Protein 7WT6 (pdb70)

Foldseek 3Di:
DAAEEEEAFADDPLQCQFLFRLRVVLLVVLCVVFVWDWDADVQQQWTWTWGDQVRHIYIYIYHHHGLLQLLSRVLRVCVVRVNQQQRYEYEGEAQVDAALQWAKDFADDPNPRSNLVNNCVSNVHSGHMYTYGYDHADPDPDDRPVVRSDGDDPVSVVCSVVSSVLSNVLVSCCVVPNHPVSRVPSRPD

Solvent-accessible surface area: 9068 Å² total; per-residue (Å²): 150,66,11,0,0,0,0,0,0,17,48,50,86,113,81,42,140,5,7,6,3,4,0,22,54,0,0,64,47,2,4,73,90,36,60,14,156,42,150,74,14,178,166,13,26,0,42,14,3,86,21,172,7,96,61,89,76,8,15,0,0,23,2,116,30,158,3,82,54,0,0,178,24,0,10,56,0,6,176,100,56,86,10,53,44,53,25,0,2,0,0,1,2,7,13,85,28,110,38,4,86,9,47,4,45,84,5,45,43,42,22,69,10,56,0,1,138,8,0,24,65,52,31,66,35,105,79,0,23,0,0,40,0,1,2,19,96,13,119,69,247,124,97,28,63,68,33,11,80,93,66,10,60,99,80,31,133,81,90,22,86,66,12,3,79,82,0,0,80,0,0,44,11,6,14,110,79,29,41,117,53,0,50,125,159,25,62,86,140

Nearest PDB structures (foldseek):
  7wt6-assembly1_A  TM=1.005E+00  e=3.453E-44  Mycobacteriaceae bacterium
  2z2j-assembly1_A  TM=9.835E-01  e=6.897E-37  Mycobacterium tuberculosis H37Rv
  3p2j-assembly1_A  TM=9.775E-01  e=2.110E-33  Mycolicibacterium smegmatis MC2 155
  8axp-assembly1_B  TM=9.527E-01  e=1.817E-23  Neisseria gonorrhoeae
  4qt4-assembly2_B  TM=9.443E-01  e=1.300E-20  Streptococcus pyogenes NZ131

Sequence (189 aa):
EPLLVVGLGNPGANYARTRHNLGFVVADLLAARLGAKFKAHKRSGAEVATGRSAGRSLVLAKPRCYMNESGRQIGPLAKFYSVAPANIIVIHDDLDLEFGRIRLKIGGGEGGHNGLRSVVAALGTKDFQRVRIGIGRPPGRKDPAAFVLENFTPAERAEVPTICEQAADATELLIEQGMEPAQNRVHAW

InterPro domains:
  IPR001328 Peptidyl-tRNA hydrolase [MF_00083] (4-182)
  IPR001328 Peptidyl-tRNA hydrolase [PF01195] (6-189)
  IPR001328 Peptidyl-tRNA hydrolase [PTHR17224] (4-186)
  IPR001328 Peptidyl-tRNA hydrolase [TIGR00447] (6-175)
  IPR001328 Peptidyl-tRNA hydrolase [cd00462] (6-177)
  IPR018171 Peptidyl-tRNA hydrolase, conserved site [PS01195] (17-30)
  IPR018171 Peptidyl-tRNA hydrolase, conserved site [PS01196] (111-121)
  IPR036416 Peptidyl-tRNA hydrolase superfamily [G3DSA:3.40.50.1470] (1-191)
  IPR036416 Peptidyl-tRNA hydrolase superfamily [SSF53178] (5-189)

Secondary structure (DSSP, 8-state):
---EEEE----SGGGTTBGGGHHHHHHHHHHHHTT---EE-TTTSSEEEEEEETTEEEEEEE--S-GGGTHHHHHHHHHHHT--GGGEEEEEEETTS-TT-EEEEESS--TT-HHHHHHHHHHT-S-SEEEEEE----STT---TTGGGSBPPHHHHTTHHHHHHHHHHHHHHHHHH-HHHHHHHH---

GO terms:
  GO:0004045 peptidyl-tRNA hydrolase activity (F, IDA)

Radius of gyration: 15.09 Å; Cα contacts (8 Å, |Δi|>4): 396; chains: 1; bounding box: 38×32×46 Å

Structure (mmCIF, N/CA/C/O backbone):
data_7WT6
#
_entry.id   7WT6
#
_cell.length_a   36.581
_cell.length_b   39.003
_cell.length_c   123.818
_cell.angle_alpha   90.000
_cell.angle_beta   90.000
_cell.angle_gamma   90.000
#
_symmetry.space_group_name_H-M   'P 21 21 21'
#
loop_
_entity.id
_entity.type
_entity.pdbx_description
1 polymer 'Peptidyl-tRNA hydrolase'
2 water water
#
loop_
_atom_site.group_PDB
_atom_site.id
_atom_site.type_symbol
_atom_site.label_atom_id
_atom_site.label_alt_id
_atom_site.label_comp_id
_atom_site.label_asym_id
_atom_site.label_entity_id
_atom_site.label_seq_id
_atom_site.pdbx_PDB_ins_code
_atom_site.Cartn_x
_atom_site.Cartn_y
_atom_site.Cartn_z
_atom_site.occupancy
_atom_site.B_iso_or_equiv
_atom_site.auth_seq_id
_atom_site.auth_comp_id
_atom_site.auth_asym_id
_atom_site.auth_atom_id
_atom_site.pdbx_PDB_model_num
ATOM 1 N N . GLU A 1 14 ? -0.88677 0.97092 0.94519 1.000 45.95850 3 GLU A N 1
ATOM 2 C CA . GLU A 1 14 ? -1.72991 1.17863 2.12158 1.000 41.14616 3 GLU A CA 1
ATOM 3 C C . GLU A 1 14 ? -1.51590 2.57728 2.71332 1.000 34.03844 3 GLU A C 1
ATOM 4 O O . GLU A 1 14 ? -0.39264 3.08708 2.71094 1.000 32.89057 3 GLU A O 1
ATOM 10 N N . PRO A 1 15 ? -2.59326 3.19193 3.20842 1.000 26.47677 4 PRO A N 1
ATOM 11 C CA . PRO A 1 15 ? -2.47511 4.53237 3.79908 1.000 28.92125 4 PRO A CA 1
ATOM 12 C C . PRO A 1 15 ? -1.61154 4.50271 5.04805 1.000 27.02519 4 PRO A C 1
ATOM 13 O O . PRO A 1 15 ? -1.52442 3.48285 5.74004 1.000 23.26598 4 PRO A O 1
ATOM 17 N N . LEU A 1 16 ? -0.97584 5.64358 5.33728 1.000 21.13922 5 LEU A N 1
ATOM 18 C CA . LEU A 1 16 ? -0.05030 5.77081 6.45890 1.000 22.21113 5 LEU A CA 1
ATOM 19 C C . LEU A 1 16 ? -0.37351 7.02306 7.25504 1.000 19.72820 5 LEU A C 1
ATOM 20 O O . LEU A 1 16 ? -0.64897 8.07593 6.67543 1.000 23.31349 5 LEU A O 1
ATOM 25 N N . LEU A 1 17 ? -0.29594 6.91376 8.58190 1.000 16.85720 6 LEU A N 1
ATOM 26 C CA . LEU A 1 17 ? -0.56824 8.02406 9.49238 1.000 15.50909 6 LEU A CA 1
ATOM 27 C C . LEU A 1 17 ? 0.59386 8.18920 10.46440 1.000 17.32962 6 LEU A C 1
ATOM 28 O O . LEU A 1 17 ? 0.95095 7.24299 11.17699 1.000 16.89132 6 LEU A O 1
ATOM 33 N N . VAL A 1 18 ? 1.17111 9.38767 10.50335 1.000 12.91170 7 VAL A N 1
ATOM 34 C CA . VAL A 1 18 ? 2.23200 9.73991 11.44446 1.000 13.06157 7 VAL A CA 1
ATOM 35 C C . VAL A 1 18 ? 1.66653 10.76357 12.41985 1.000 14.08776 7 VAL A C 1
ATOM 36 O O . VAL A 1 18 ? 1.16795 11.81627 11.99811 1.000 16.67883 7 VAL A O 1
ATOM 40 N N . VAL A 1 19 ? 1.75929 10.47877 13.71943 1.000 11.97082 8 VAL A N 1
ATOM 41 C CA . VAL A 1 19 ? 1.19473 11.35240 14.74762 1.000 13.57137 8 VAL A CA 1
ATOM 42 C C . VAL A 1 19 ? 2.27545 11.72192 15.74183 1.000 15.69836 8 VAL A C 1
ATOM 43 O O . VAL A 1 19 ? 3.00441 10.84864 16.22011 1.000 13.73812 8 VAL A O 1
ATOM 47 N N . GLY A 1 20 ? 2.35766 13.00711 16.07075 1.000 13.57771 9 GLY A N 1
ATOM 48 C CA . GLY A 1 20 ? 3.12503 13.47032 17.21803 1.000 16.10998 9 GLY A CA 1
ATOM 49 C C . GLY A 1 20 ? 2.19041 13.69902 18.39524 1.000 14.55315 9 GLY A C 1
ATOM 50 O O . GLY A 1 20 ? 1.06170 14.15535 18.22014 1.000 15.96123 9 GLY A O 1
ATOM 51 N N . LEU A 1 21 ? 2.66011 13.36910 19.59240 1.000 11.93792 10 LEU A N 1
ATOM 52 C CA . LEU A 1 21 ? 1.88350 13.61371 20.80046 1.000 12.02156 10 LEU A CA 1
ATOM 53 C C . LEU A 1 21 ? 2.35518 14.88805 21.49039 1.000 13.44070 10 LEU A C 1
ATOM 54 O O . LEU A 1 21 ? 3.53441 15.23662 21.44266 1.000 13.15652 10 LEU A O 1
ATOM 59 N N . GLY A 1 22 ? 1.42341 15.58503 22.13325 1.000 12.53456 11 GLY A N 1
ATOM 60 C CA . GLY A 1 22 ? 1.78899 16.80029 22.84693 1.000 11.78714 11 GLY A CA 1
ATOM 61 C C . GLY A 1 22 ? 0.57615 17.40890 23.51385 1.000 14.84851 11 GLY A C 1
ATOM 62 O O . GLY A 1 22 ? -0.56547 17.02455 23.25207 1.000 13.93056 11 GLY A O 1
ATOM 63 N N . ASN A 1 23 ? 0.84145 18.36855 24.37196 1.000 12.60595 12 ASN A N 1
ATOM 64 C CA . ASN A 1 23 ? -0.23775 19.15329 24.95389 1.000 14.98299 12 ASN A CA 1
ATOM 65 C C . ASN A 1 23 ? -0.44222 20.43936 24.16156 1.000 14.14892 12 ASN A C 1
ATOM 66 O O . ASN A 1 23 ? 0.47025 20.91656 23.47861 1.000 13.11269 12 ASN A O 1
ATOM 71 N N . PRO A 1 24 ? -1.62768 21.03515 24.22406 1.000 12.42515 13 PRO A N 1
ATOM 72 C CA . PRO A 1 24 ? -1.85936 22.28434 23.48746 1.000 12.89031 13 PRO A CA 1
ATOM 73 C C . PRO A 1 24 ? -1.33012 23.49911 24.23835 1.000 14.05467 13 PRO A C 1
ATOM 74 O O . PRO A 1 24 ? -1.13076 23.48360 25.45568 1.000 16.00382 13 PRO A O 1
ATOM 78 N N . GLY A 1 25 ? -1.09988 24.56469 23.48390 1.000 16.99099 14 GLY A N 1
ATOM 79 C CA . GLY A 1 25 ? -0.81048 25.85816 24.07718 1.000 13.88886 14 GLY A CA 1
ATOM 80 C C . GLY A 1 25 ? 0.65632 26.22909 23.99999 1.000 15.54205 14 GLY A C 1
ATOM 81 O O . GLY A 1 25 ? 1.55048 25.38184 24.10316 1.000 13.46352 14 GLY A O 1
ATOM 82 N N . ALA A 1 26 ? 0.91642 27.52767 23.82126 1.000 13.13524 15 ALA A N 1
ATOM 83 C CA . ALA A 1 26 ? 2.29642 27.98431 23.68730 1.000 15.06424 15 ALA A CA 1
ATOM 84 C C . ALA A 1 26 ? 3.13159 27.61964 24.90974 1.000 14.35910 15 ALA A C 1
ATOM 85 O O . ALA A 1 26 ? 4.31840 27.29086 24.78045 1.000 15.62428 15 ALA A O 1
ATOM 87 N N . ASN A 1 27 ? 2.52677 27.64300 26.09930 1.000 12.66603 16 ASN A N 1
ATOM 88 C CA . ASN A 1 27 ? 3.28090 27.40218 27.32438 1.000 18.09534 16 ASN A CA 1
ATOM 89 C C . ASN A 1 27 ? 3.78529 25.96198 27.43525 1.000 15.45872 16 ASN A C 1
ATOM 90 O O . ASN A 1 27 ? 4.71568 25.69947 28.20768 1.000 14.10364 16 ASN A O 1
ATOM 95 N N . TYR A 1 28 ? 3.20297 25.03472 26.68006 1.000 14.54469 17 TYR A N 1
ATOM 96 C CA . TYR A 1 28 ? 3.60099 23.63158 26.70448 1.000 15.82160 17 TYR A CA 1
ATOM 97 C C . TYR A 1 28 ? 4.46356 23.24942 25.51417 1.000 15.36412 17 TYR A C 1
ATOM 98 O O . TYR A 1 28 ? 4.94330 22.11186 25.45564 1.000 13.68568 17 TYR A O 1
ATOM 107 N N . ALA A 1 29 ? 4.68387 24.17737 24.57657 1.000 13.72023 18 ALA A N 1
ATOM 108 C CA . ALA A 1 29 ? 5.24207 23.81256 23.27455 1.000 14.25303 18 ALA A CA 1
ATOM 109 C C . ALA A 1 29 ? 6.66626 23.28338 23.37617 1.000 16.36794 18 ALA A C 1
ATOM 110 O O . ALA A 1 29 ? 7.08669 22.48564 22.53227 1.000 16.04782 18 ALA A O 1
ATOM 112 N N . ARG A 1 30 ? 7.42264 23.71169 24.38402 1.000 16.36079 19 ARG A N 1
ATOM 113 C CA . ARG A 1 30 ? 8.81429 23.31055 24.53112 1.000 17.39782 19 ARG A CA 1
ATOM 114 C C . ARG A 1 30 ? 9.03045 22.32679 25.67820 1.000 16.30661 19 ARG A C 1
ATOM 115 O O . ARG A 1 30 ? 10.17951 22.07791 26.05270 1.000 12.80507 19 ARG A O 1
ATOM 123 N N . THR A 1 31 ? 7.96330 21.75804 26.24072 1.000 12.47496 20 THR A N 1
ATOM 124 C CA . THR A 1 31 ? 8.12326 20.79568 27.31700 1.000 11.52478 20 THR A CA 1
ATOM 125 C C . THR A 1 31 ? 8.51425 19.42520 26.75898 1.000 11.26525 20 THR A C 1
ATOM 126 O O . THR A 1 31 ? 8.34575 19.12635 25.57176 1.000 11.27539 20 THR A O 1
ATOM 130 N N . ARG A 1 32 ? 9.08504 18.60694 27.64171 1.000 12.10848 21 ARG A N 1
ATOM 131 C CA . ARG A 1 32 ? 9.54834 17.27470 27.25561 1.000 13.15180 21 ARG A CA 1
ATOM 132 C C . ARG A 1 32 ? 8.42777 16.45910 26.61559 1.000 13.14414 21 ARG A C 1
ATOM 133 O O . ARG A 1 32 ? 8.63762 15.77973 25.60392 1.000 14.34653 21 ARG A O 1
ATOM 141 N N . HIS A 1 33 ? 7.22107 16.54931 27.17563 1.000 13.33107 22 HIS A N 1
ATOM 142 C CA . HIS A 1 33 ? 6.05982 15.77952 26.73415 1.000 15.26160 22 HIS A CA 1
ATOM 143 C C . HIS A 1 33 ? 5.56391 16.20756 25.35183 1.000 15.91526 22 HIS A C 1
ATOM 144 O O . HIS A 1 33 ? 4.64736 15.57228 24.81792 1.000 14.15795 22 HIS A O 1
ATOM 151 N N . ASN A 1 34 ? 6.12885 17.27495 24.77164 1.000 11.91554 23 ASN A N 1
ATOM 152 C CA . ASN A 1 34 ? 5.72046 17.78358 23.46795 1.000 10.60832 23 ASN A CA 1
ATOM 153 C C . ASN A 1 34 ? 6.73990 17.50021 22.36856 1.000 11.62971 23 ASN A C 1
ATOM 154 O O . ASN A 1 34 ? 6.58877 18.00697 21.24893 1.000 13.91891 23 ASN A O 1
ATOM 159 N N . LEU A 1 35 ? 7.78230 16.71156 22.65622 1.000 13.85184 24 LEU A N 1
ATOM 160 C CA . LEU A 1 35 ? 8.75489 16.35925 21.61824 1.000 14.10356 24 LEU A CA 1
ATOM 161 C C . LEU A 1 35 ? 8.07076 15.85354 20.35259 1.000 12.17548 24 LEU A C 1
ATOM 162 O O . LEU A 1 35 ? 8.49226 16.17495 19.23602 1.000 14.00321 24 LEU A O 1
ATOM 167 N N . GLY A 1 36 ? 6.99230 15.08474 20.50901 1.000 10.21619 25 GLY A N 1
ATOM 168 C CA . GLY A 1 36 ? 6.29637 14.56766 19.34175 1.000 12.97808 25 GLY A CA 1
ATOM 169 C C . GLY A 1 36 ? 5.78534 15.66636 18.42908 1.000 14.84118 25 GLY A C 1
ATOM 170 O O . GLY A 1 36 ? 5.84747 15.54399 17.20330 1.000 14.56185 25 GLY A O 1
ATOM 171 N N . PHE A 1 37 ? 5.26620 16.75401 19.01712 1.000 11.02070 26 PHE A N 1
ATOM 172 C CA . PHE A 1 37 ? 4.77995 17.87848 18.21761 1.000 14.96521 26 PHE A CA 1
ATOM 173 C C . PHE A 1 37 ? 5.92947 18.56190 17.48733 1.000 15.07135 26 PHE A C 1
ATOM 174 O O . PHE A 1 37 ? 5.79976 18.96428 16.32343 1.000 16.08895 26 PHE A O 1
ATOM 182 N N . VAL A 1 38 ? 7.05528 18.72260 18.17157 1.000 15.00656 27 VAL A N 1
ATOM 183 C CA . VAL A 1 38 ? 8.20288 19.39253 17.57703 1.000 15.24680 27 VAL A CA 1
ATOM 184 C C . VAL A 1 38 ? 8.69604 18.61029 16.36590 1.000 15.90024 27 VAL A C 1
ATOM 185 O O . VAL A 1 38 ? 8.99815 19.18561 15.31179 1.000 12.63181 27 VAL A O 1
ATOM 189 N N . VAL A 1 39 ? 8.73409 17.28260 16.48090 1.000 11.72359 28 VAL A N 1
ATOM 190 C CA . VAL A 1 39 ? 9.19979 16.46625 15.36936 1.000 12.40542 28 VAL A CA 1
ATOM 191 C C . VAL A 1 39 ? 8.19262 16.48988 14.22932 1.000 14.19716 28 VAL A C 1
ATOM 192 O O . VAL A 1 39 ? 8.57146 16.58643 13.05583 1.000 13.69730 28 VAL A O 1
ATOM 196 N N . ALA A 1 40 ? 6.89736 16.41181 14.55020 1.000 13.01604 29 ALA A N 1
ATOM 197 C CA . ALA A 1 40 ? 5.87197 16.50812 13.51426 1.000 15.03802 29 ALA A CA 1
ATOM 198 C C . ALA A 1 40 ? 5.97624 17.82615 12.76206 1.000 16.17383 29 ALA A C 1
ATOM 199 O O . ALA A 1 40 ? 5.81965 17.86024 11.53450 1.000 16.22522 29 ALA A O 1
ATOM 201 N N . ASP A 1 41 ? 6.24399 18.92304 13.48305 1.000 13.43426 30 ASP A N 1
ATOM 202 C CA . ASP A 1 41 ? 6.40228 20.21786 12.82615 1.000 18.95471 30 ASP A CA 1
ATOM 203 C C . ASP A 1 41 ? 7.59091 20.20123 11.87768 1.000 17.40828 30 ASP A C 1
ATOM 204 O O . ASP A 1 41 ? 7.52506 20.75446 10.77378 1.000 15.69822 30 ASP A O 1
ATOM 209 N N . LEU A 1 42 ? 8.67261 19.53365 12.28077 1.000 15.36673 31 LEU A N 1
ATOM 210 C CA . LEU A 1 42 ? 9.84893 19.41541 11.42748 1.000 13.49914 31 LEU A CA 1
ATOM 211 C C . LEU A 1 42 ? 9.55518 18.57208 10.19719 1.000 18.38566 31 LEU A C 1
ATOM 212 O O . LEU A 1 42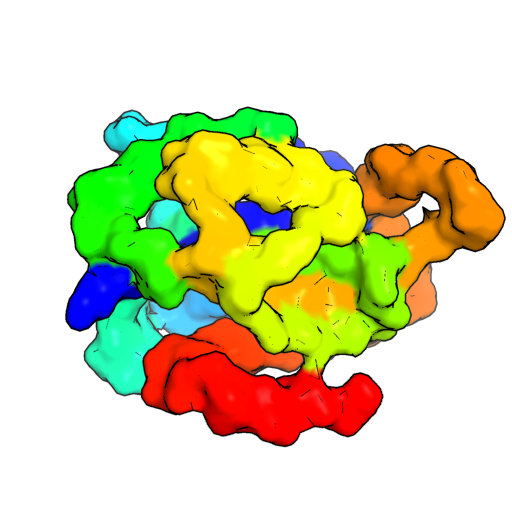 ? 9.99897 18.89886 9.08925 1.000 16.02523 31 LEU A O 1
ATOM 217 N N . LEU A 1 43 ? 8.81121 17.47781 10.36715 1.000 15.00766 32 LEU A N 1
ATOM 218 C CA . LEU A 1 43 ? 8.43394 16.67122 9.21415 1.000 17.54840 32 LEU A CA 1
ATOM 219 C C . LEU A 1 43 ? 7.57974 17.47099 8.23797 1.000 21.25719 32 LEU A C 1
ATOM 220 O O . LEU A 1 43 ? 7.75201 17.36578 7.01697 1.000 21.03125 32 LEU A O 1
ATOM 225 N N . ALA A 1 44 ? 6.63431 18.25830 8.75626 1.000 17.74749 33 ALA A N 1
ATOM 226 C CA . ALA A 1 44 ? 5.78882 19.05719 7.87754 1.000 19.69487 33 ALA A CA 1
ATOM 227 C C . ALA A 1 44 ? 6.61118 20.10031 7.13780 1.000 20.82837 33 ALA A C 1
ATOM 228 O O . ALA A 1 44 ? 6.35555 20.38858 5.96153 1.000 20.47326 33 ALA A O 1
ATOM 230 N N . ALA A 1 45 ? 7.59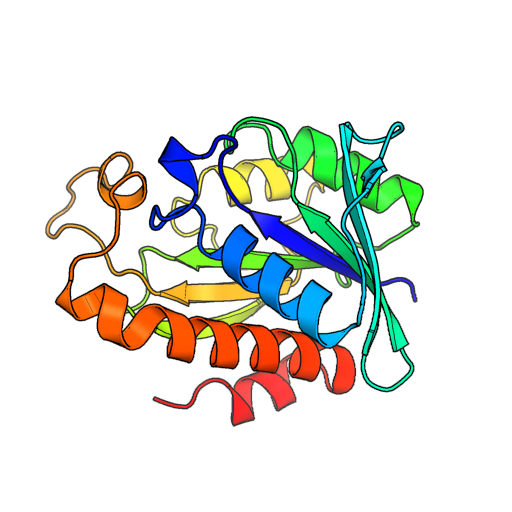732 20.68232 7.81537 1.000 18.80382 34 ALA A N 1
ATOM 231 C CA . ALA A 1 45 ? 8.46824 21.64131 7.14501 1.000 22.10879 34 ALA A CA 1
ATOM 232 C C . ALA A 1 45 ? 9.22296 20.97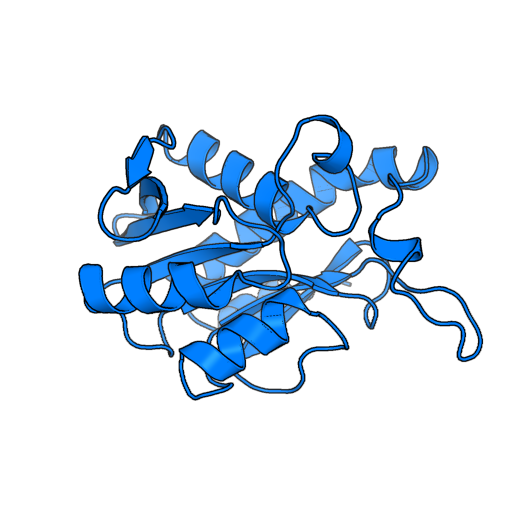547 5.99998 1.000 25.40511 34 ALA A C 1
ATOM 233 O O . ALA A 1 45 ? 9.28311 21.51684 4.88933 1.000 23.42095 34 ALA A O 1
ATOM 235 N N . ARG A 1 46 ? 9.76524 19.77619 6.23738 1.000 20.10287 35 ARG A N 1
ATOM 236 C CA . ARG A 1 46 ? 10.47316 19.06365 5.17557 1.000 24.22635 35 ARG A CA 1
ATOM 237 C C . ARG A 1 46 ? 9.56827 18.80714 3.97881 1.000 28.16264 35 ARG A C 1
ATOM 238 O O . ARG A 1 46 ? 10.00628 18.90691 2.82739 1.000 30.69358 35 ARG A O 1
ATOM 246 N N . LEU A 1 47 ? 8.30791 18.46085 4.23250 1.000 26.67562 36 LEU A N 1
ATOM 247 C CA . LEU A 1 47 ? 7.36337 18.10563 3.18358 1.000 26.88799 36 LEU A CA 1
ATOM 248 C C . LEU A 1 47 ? 6.72313 19.31758 2.51744 1.000 30.55621 36 LEU A C 1
ATOM 249 O O . LEU A 1 47 ? 5.90499 19.13972 1.60815 1.000 35.67336 36 LEU A O 1
ATOM 254 N N . GLY A 1 48 ? 7.06962 20.53082 2.93693 1.000 26.66403 37 GLY A N 1
ATOM 255 C CA . GLY A 1 48 ? 6.42510 21.71377 2.39769 1.000 31.26836 37 GLY A CA 1
ATOM 256 C C . GLY A 1 48 ? 4.93373 21.73043 2.64764 1.000 34.15417 37 GLY A C 1
ATOM 257 O O . GLY A 1 48 ? 4.16173 22.10328 1.75747 1.000 35.52795 37 GLY A O 1
ATOM 258 N N . ALA A 1 49 ? 4.50779 21.32123 3.84023 1.000 27.78484 38 ALA A N 1
ATOM 259 C CA . ALA A 1 49 ? 3.09684 21.14666 4.14962 1.000 28.23000 38 ALA A CA 1
ATOM 260 C C . ALA A 1 49 ? 2.74547 21.92439 5.40684 1.000 26.72722 38 ALA A C 1
ATOM 261 O O . ALA A 1 49 ? 3.58010 22.11554 6.29624 1.000 26.78603 38 ALA A O 1
ATOM 263 N N . LYS A 1 50 ? 1.49416 22.36482 5.46653 1.000 26.67700 39 LYS A N 1
ATOM 264 C CA . LYS A 1 50 ? 0.97035 23.16946 6.55736 1.000 25.44657 39 LYS A CA 1
ATOM 265 C C . LYS A 1 50 ? -0.09859 22.37336 7.28472 1.000 19.51070 39 LYS A C 1
ATOM 266 O O . LYS A 1 50 ? -0.91543 21.70075 6.64869 1.000 21.86252 39 LYS A O 1
ATOM 272 N N . PHE A 1 51 ? -0.11638 22.46942 8.60932 1.000 20.46386 40 PHE A N 1
ATOM 273 C CA . PHE A 1 51 ? -1.19107 21.83923 9.36496 1.000 21.25948 40 PHE A CA 1
ATOM 274 C C . PHE A 1 51 ? -2.48637 22.62740 9.21513 1.000 21.15862 40 PHE A C 1
ATOM 275 O O . PHE A 1 51 ? -2.49653 23.85479 9.31550 1.000 22.54117 40 PHE A O 1
ATOM 283 N N . LYS A 1 52 ? -3.58496 21.91346 8.97042 1.000 19.65961 41 LYS A N 1
ATOM 284 C CA . LYS A 1 52 ? -4.90559 22.52181 8.87077 1.000 22.35347 41 LYS A CA 1
ATOM 285 C C . LYS A 1 52 ? -5.88522 21.76279 9.75161 1.000 21.23879 41 LYS A C 1
ATOM 286 O O . LYS A 1 52 ? -5.70926 20.57356 10.00984 1.000 15.13641 41 LYS A O 1
ATOM 292 N N . ALA A 1 53 ? -6.91227 22.46868 10.21791 1.000 17.21931 42 ALA A N 1
ATOM 293 C CA . ALA A 1 53 ? -7.90493 21.86042 11.09026 1.000 20.61022 42 ALA A CA 1
ATOM 294 C C . ALA A 1 53 ? -8.58595 20.69651 10.38454 1.000 21.23144 42 ALA A C 1
ATOM 295 O O . ALA A 1 53 ? -8.85425 20.74848 9.18297 1.000 21.59758 42 ALA A O 1
ATOM 297 N N . HIS A 1 54 ? -8.85606 19.63302 11.13735 1.000 18.58609 43 HIS A N 1
ATOM 298 C CA . HIS A 1 54 ? -9.49906 18.43378 10.60728 1.000 18.79354 43 HIS A CA 1
ATOM 299 C C . HIS A 1 54 ? -10.83243 18.28711 11.33570 1.000 20.57147 43 HIS A C 1
ATOM 300 O O . HIS A 1 54 ? -10.87742 17.85314 12.49256 1.000 18.14404 43 HIS A O 1
ATOM 307 N N . LYS A 1 55 ? -11.91795 18.65267 10.65400 1.000 20.07224 44 LYS A N 1
ATOM 308 C CA . LYS A 1 55 ? -13.20773 18.77855 11.32612 1.000 21.59998 44 LYS A CA 1
ATOM 309 C C . LYS A 1 55 ? -13.69322 17.44234 11.87401 1.000 18.90488 44 LYS A C 1
ATOM 310 O O . LYS A 1 55 ? -14.29525 17.38891 12.95426 1.000 19.77612 44 LYS A O 1
ATOM 316 N N . ARG A 1 56 ? -13.43620 16.35269 11.14935 1.000 18.55938 45 ARG A N 1
ATOM 317 C CA . ARG A 1 56 ? -14.01255 15.06553 11.51996 1.000 18.21648 45 ARG A CA 1
ATOM 318 C C . ARG A 1 56 ? -13.36979 14.47224 12.76424 1.000 20.53570 45 ARG A C 1
ATOM 319 O O . ARG A 1 56 ? -14.00094 13.65664 13.44626 1.000 20.43384 45 ARG A O 1
ATOM 327 N N . SER A 1 57 ? -12.12593 14.84112 13.06626 1.000 17.96691 46 SER A N 1
ATOM 328 C CA . SER A 1 57 ? -11.42862 14.29069 14.21689 1.000 14.07216 46 SER A CA 1
ATOM 329 C C . SER A 1 57 ? -11.20723 15.30534 15.31962 1.000 16.17755 46 SER A C 1
ATOM 330 O O . SER A 1 57 ? -11.07517 14.91735 16.47923 1.000 15.61131 46 SER A O 1
ATOM 333 N N . GLY A 1 58 ? -11.15376 16.58870 14.98375 1.000 14.97829 47 GLY A N 1
ATOM 334 C CA . GLY A 1 58 ? -10.73855 17.58787 15.92758 1.000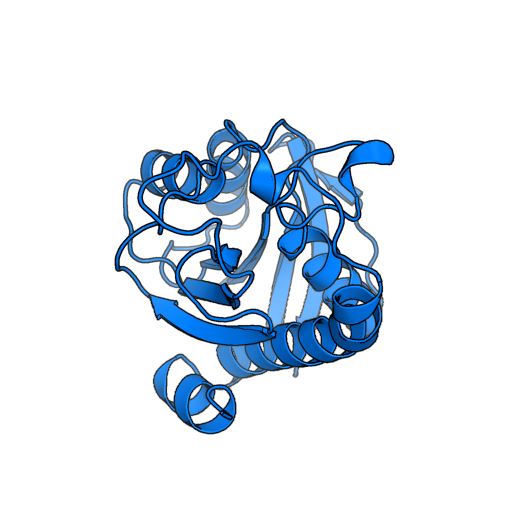 18.96760 47 GLY A CA 1
ATOM 335 C C . GLY A 1 58 ? -9.25201 17.85313 15.93546 1.000 19.40768 47 GLY A C 1
ATOM 336 O O . GLY A 1 58 ? -8.81757 18.82596 16.55470 1.000 19.50398 47 GLY A O 1
ATOM 337 N N . ALA A 1 59 ? -8.45822 17.02069 15.27193 1.000 17.42863 48 ALA A N 1
ATOM 338 C CA . ALA A 1 59 ? -7.02163 17.22652 15.22651 1.000 15.43667 48 ALA A CA 1
ATOM 339 C C . ALA A 1 59 ? -6.66684 18.22958 14.12907 1.000 19.57278 48 ALA A C 1
ATOM 340 O O . ALA A 1 59 ? -7.53289 18.80724 13.46538 1.000 18.43426 48 ALA A O 1
ATOM 342 N N . GLU A 1 60 ? -5.37379 18.44731 13.93369 1.000 19.14849 49 GLU A N 1
ATOM 343 C CA . GLU A 1 60 ? -4.88857 19.15695 12.75932 1.000 21.41253 49 GLU A CA 1
ATOM 344 C C . GLU A 1 60 ? -3.97384 18.23087 11.97337 1.000 17.66594 49 GLU A C 1
ATOM 345 O O . GLU A 1 60 ? -3.25709 17.40716 12.55399 1.000 15.77499 49 GLU A O 1
ATOM 351 N N . VAL A 1 61 ? -4.02505 18.34414 10.64973 1.000 17.29829 50 VAL A N 1
ATOM 352 C CA . VAL A 1 61 ? -3.32283 17.41381 9.77877 1.000 16.93496 50 VAL A CA 1
ATOM 353 C C . VAL A 1 61 ? -2.57610 18.17857 8.69603 1.000 19.05897 50 VAL A C 1
ATOM 354 O O . VAL A 1 61 ? -3.01462 19.23500 8.22660 1.000 19.47567 50 VAL A O 1
ATOM 358 N N . ALA A 1 62 ? -1.43280 17.62741 8.31019 1.000 18.12280 51 ALA A N 1
ATOM 359 C CA . ALA A 1 62 ? -0.66466 18.05761 7.15363 1.000 21.48708 51 ALA A CA 1
ATOM 360 C C . ALA A 1 62 ? -0.46766 16.84917 6.25376 1.000 21.22296 51 ALA A C 1
ATOM 361 O O . ALA A 1 62 ? -0.20358 15.74955 6.74224 1.000 20.59009 51 ALA A O 1
ATOM 363 N N . THR A 1 63 ? -0.59036 17.03870 4.94571 1.000 21.03075 52 THR A N 1
ATOM 364 C CA . THR A 1 63 ? -0.43962 15.92827 4.02058 1.000 23.48825 52 THR A CA 1
ATOM 365 C C . THR A 1 63 ? 0.71305 16.18705 3.06308 1.000 22.83715 52 THR A C 1
ATOM 366 O O . THR A 1 63 ? 1.00020 17.32911 2.69722 1.000 19.90530 52 THR A O 1
ATOM 370 N N . GLY A 1 64 ? 1.36815 15.10721 2.66667 1.000 22.37508 53 GLY A N 1
ATOM 371 C CA . GLY A 1 64 ? 2.50376 15.21334 1.77659 1.000 28.78589 53 GLY A CA 1
ATOM 372 C C . GLY A 1 64 ? 2.98903 13.84200 1.36700 1.000 25.92565 53 GLY A C 1
ATOM 373 O O . GLY A 1 64 ? 2.30891 12.83382 1.57101 1.000 25.95573 53 GLY A O 1
ATOM 374 N N . ARG A 1 65 ? 4.17971 13.82535 0.77282 1.000 27.13480 54 ARG A N 1
ATOM 375 C CA . ARG A 1 65 ? 4.83182 12.60554 0.31776 1.000 24.18895 54 ARG A CA 1
ATOM 376 C C . ARG A 1 65 ? 6.26832 12.56903 0.82075 1.000 28.34023 54 ARG A C 1
ATOM 377 O O . ARG A 1 65 ? 6.97266 13.58216 0.78165 1.000 30.98586 54 ARG A O 1
ATOM 385 N N . SER A 1 66 ? 6.70667 11.39892 1.28506 1.000 26.40216 55 SER A N 1
ATOM 386 C CA . SER A 1 66 ? 8.09735 11.19120 1.67315 1.000 32.92165 55 SER A CA 1
ATOM 387 C C . SER A 1 66 ? 8.66184 10.10500 0.76167 1.000 30.98868 55 SER A C 1
ATOM 388 O O . SER A 1 66 ? 8.21500 8.95259 0.81477 1.000 30.35072 55 SER A O 1
ATOM 391 N N . ALA A 1 67 ? 9.62344 10.47962 -0.08551 1.000 32.74282 56 ALA A N 1
ATOM 392 C CA . ALA A 1 67 ? 10.15796 9.59598 -1.13188 1.000 35.46280 56 ALA A CA 1
ATOM 393 C C . ALA A 1 67 ? 9.03048 8.97410 -1.95869 1.000 29.25058 56 ALA A C 1
ATOM 394 O O . ALA A 1 67 ? 9.00138 7.77013 -2.22202 1.000 29.05428 56 ALA A O 1
ATOM 396 N N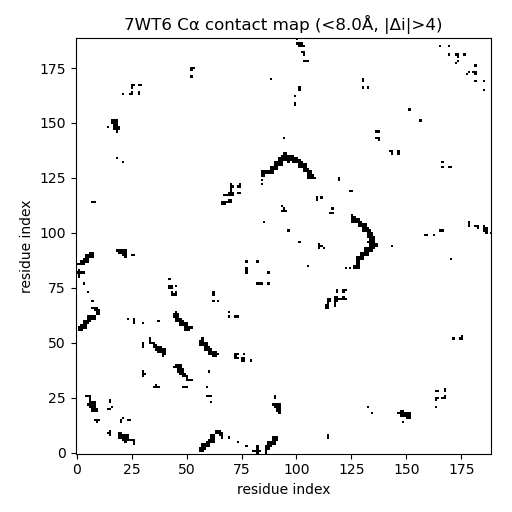 . GLY A 1 68 ? 8.07620 9.81695 -2.35840 1.000 32.38150 57 GLY A N 1
ATOM 397 C CA . GLY A 1 68 ? 7.01624 9.40793 -3.25762 1.000 25.38102 57 GLY A CA 1
ATOM 398 C C . GLY A 1 68 ? 5.84819 8.68674 -2.61977 1.000 26.84406 57 GLY A C 1
ATOM 399 O O . GLY A 1 68 ? 4.86385 8.40977 -3.31696 1.000 26.22973 57 GLY A O 1
ATOM 400 N N . ARG A 1 69 ? 5.91301 8.38011 -1.32516 1.000 28.85348 58 ARG A N 1
ATOM 401 C CA . ARG A 1 69 ? 4.82781 7.71139 -0.61735 1.000 27.53942 58 ARG A CA 1
ATOM 402 C C . ARG A 1 69 ? 3.98723 8.73821 0.13277 1.000 28.38026 58 ARG A C 1
ATOM 403 O O . ARG A 1 69 ? 4.53345 9.57800 0.85570 1.000 22.48758 58 ARG A O 1
ATOM 411 N N . SER A 1 70 ? 2.66431 8.65248 -0.01836 1.000 27.45923 59 SER A N 1
ATOM 412 C CA . SER A 1 70 ? 1.75874 9.61336 0.60742 1.000 29.88361 59 SER A CA 1
ATOM 413 C C . SER A 1 70 ? 1.60603 9.32958 2.09793 1.000 29.75218 59 SER A C 1
ATOM 414 O O . SER A 1 70 ? 1.59685 8.17362 2.53263 1.000 28.57136 59 SER A O 1
ATOM 417 N N . LEU A 1 71 ? 1.49225 10.39261 2.88649 1.000 26.52575 60 LEU A N 1
ATOM 418 C CA . LEU A 1 71 ? 1.28565 10.21563 4.31383 1.000 22.62197 60 LEU A CA 1
ATOM 419 C C . LEU A 1 71 ? 0.41145 11.33439 4.85180 1.000 24.30992 60 LEU A C 1
ATOM 420 O O . LEU A 1 71 ? 0.33309 12.42399 4.27410 1.000 22.61755 60 LEU A O 1
ATOM 425 N N . VAL A 1 72 ? -0.25993 11.03727 5.95650 1.000 19.11318 61 VAL A N 1
ATOM 426 C CA . VAL A 1 72 ? -0.97250 12.03052 6.74617 1.000 21.09303 61 VAL A CA 1
ATOM 427 C C . VAL A 1 72 ? -0.15440 12.27106 8.00378 1.000 20.60887 61 VAL A C 1
ATOM 428 O O . VAL A 1 72 ? 0.20506 11.31933 8.705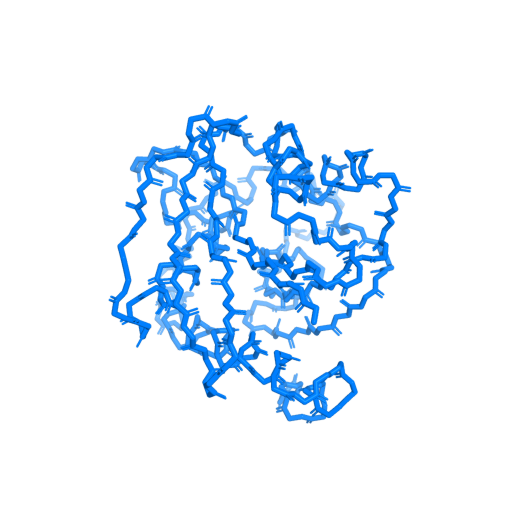97 1.000 16.83606 61 VAL A O 1
ATOM 432 N N . LEU A 1 73 ? 0.17062 13.53183 8.26129 1.000 16.57713 62 LEU A N 1
ATOM 433 C CA . LEU A 1 73 ? 0.85863 13.95908 9.47352 1.000 20.04004 62 LEU A CA 1
ATOM 434 C C . LEU A 1 73 ? -0.15540 14.64434 10.37565 1.000 18.17110 62 LEU A C 1
ATOM 435 O O . LEU A 1 73 ? -0.89468 15.51863 9.91311 1.000 18.14776 62 LEU A O 1
ATOM 440 N N . ALA A 1 74 ? -0.17866 14.28259 11.65728 1.000 15.16290 63 ALA A N 1
ATOM 441 C CA . ALA A 1 74 ? -1.23186 14.79010 12.52048 1.000 16.22632 63 ALA A CA 1
ATOM 442 C C . ALA A 1 74 ? -0.71189 15.10737 13.91533 1.000 14.63443 63 ALA A C 1
ATOM 443 O O . ALA A 1 74 ? 0.17493 14.43214 14.44590 1.000 15.90093 63 ALA A O 1
ATOM 445 N N . LYS A 1 75 ? -1.29930 16.14600 14.50424 1.000 14.78879 64 LYS A N 1
ATOM 446 C CA . LYS A 1 75 ? -1.14213 16.49557 15.90561 1.000 15.26917 64 LYS A CA 1
ATOM 447 C C . LYS A 1 75 ? -2.54163 16.62661 16.49426 1.000 15.24896 64 LYS A C 1
ATOM 448 O O . LYS A 1 75 ? -3.37782 17.36732 15.94304 1.000 15.86712 64 LYS A O 1
ATOM 454 N N . PRO A 1 76 ? -2.85222 15.92328 17.58028 1.000 14.57775 65 PRO A N 1
ATOM 455 C CA . PRO A 1 76 ? -4.11558 16.18369 18.27457 1.000 13.65204 65 PRO A CA 1
ATOM 456 C C . PRO A 1 76 ? -4.17121 17.61424 18.79663 1.000 18.02621 65 PRO A C 1
ATOM 457 O O . PRO A 1 76 ? -3.15059 18.28513 18.97684 1.000 14.82678 65 PRO A O 1
ATOM 461 N N . ARG A 1 77 ? -5.39340 18.07105 19.04868 1.000 16.75791 66 ARG A N 1
ATOM 462 C CA . ARG A 1 77 ? -5.61427 19.39336 19.61832 1.000 20.12474 66 ARG A CA 1
ATOM 463 C C . ARG A 1 77 ? -6.24434 19.36307 21.00993 1.000 21.56962 66 ARG A C 1
ATOM 464 O O . ARG A 1 77 ? -6.57204 20.42105 21.54469 1.000 26.51713 66 ARG A O 1
ATOM 472 N N . CYS A 1 78 ? -6.38754 18.19801 21.62604 1.000 19.23322 67 CYS A N 1
ATOM 473 C CA . CYS A 1 78 ? -6.91410 18.08071 22.97288 1.000 18.42598 67 CYS A CA 1
ATOM 474 C C . CYS A 1 78 ? -5.74897 17.95220 23.96164 1.000 16.77696 67 CYS A C 1
ATOM 475 O O . CYS A 1 78 ? -4.57364 17.93914 23.58840 1.000 18.60104 67 CYS A O 1
ATOM 478 N N . TYR A 1 79 ? -6.08217 17.83198 25.24190 1.000 13.74596 68 TYR A N 1
ATOM 479 C CA . TYR A 1 79 ? -5.07151 17.49484 26.23374 1.000 16.49014 68 TYR A CA 1
ATOM 480 C C . TYR A 1 79 ? -4.51670 16.10335 25.95724 1.000 14.60286 68 TYR A C 1
ATOM 481 O O . TYR A 1 79 ? -5.20010 15.23297 25.40057 1.000 13.13400 68 TYR A O 1
ATOM 490 N N . MET A 1 80 ? -3.26449 15.91355 26.37163 1.000 12.59876 69 MET A N 1
ATOM 491 C CA . MET A 1 80 ? -2.54221 14.66797 26.13021 1.000 13.92610 69 MET A CA 1
ATOM 492 C C . MET A 1 80 ? -3.36432 13.45228 26.54230 1.000 13.10368 69 MET A C 1
ATOM 493 O O . MET A 1 80 ? -3.40840 12.45237 25.81451 1.000 12.53024 69 MET A O 1
ATOM 498 N N . ASN A 1 81 ? -4.04796 13.53563 27.69409 1.000 11.79841 70 ASN A N 1
ATOM 499 C CA . ASN A 1 81 ? -4.83634 12.41362 28.21104 1.000 16.41260 70 ASN A CA 1
ATOM 500 C C . ASN A 1 81 ? -5.84705 11.87656 27.20278 1.000 17.04005 70 ASN A C 1
ATOM 501 O O . ASN A 1 81 ? -6.17764 10.68666 27.23250 1.000 14.18488 70 ASN A O 1
ATOM 506 N N . GLU A 1 82 ? -6.37897 12.73299 26.33027 1.000 14.88106 71 GLU A N 1
ATOM 507 C CA . GLU A 1 82 ? -7.46074 12.33494 25.43772 1.000 15.86600 71 GLU A CA 1
ATOM 508 C C . GLU A 1 82 ? -6.98596 12.08672 24.00425 1.000 14.54794 71 GLU A C 1
ATOM 509 O O . GLU A 1 82 ? -7.81559 12.04253 23.08703 1.000 14.17165 71 GLU A O 1
ATOM 515 N N . SER A 1 83 ? -5.67273 11.90451 23.80094 1.000 11.87261 72 SER A N 1
ATOM 516 C CA . SER A 1 83 ? -5.11188 11.81946 22.44620 1.000 16.50073 72 SER A CA 1
ATOM 517 C C . SER A 1 83 ? -5.82828 10.79585 21.58489 1.000 12.68974 72 SER A C 1
ATOM 518 O O . SER A 1 83 ? -6.09387 11.04778 20.40396 1.000 12.16843 72 SER A O 1
ATOM 521 N N . GLY A 1 84 ? -6.12645 9.62678 22.14952 1.000 12.10433 73 GLY A N 1
ATOM 522 C CA . GLY A 1 84 ? -6.70690 8.56438 21.34887 1.000 12.11599 73 GLY A CA 1
ATOM 523 C C . GLY A 1 84 ? -8.07538 8.91410 20.79829 1.000 11.72450 73 GLY A C 1
ATOM 524 O O . GLY A 1 84 ? -8.47384 8.40078 19.75136 1.000 12.82523 73 GLY A O 1
ATOM 525 N N . ARG A 1 85 ? -8.80617 9.79682 21.48246 1.000 11.41205 74 ARG A N 1
ATOM 526 C CA . ARG A 1 85 ? -10.13357 10.21316 21.03356 1.000 12.94185 74 ARG A CA 1
ATOM 527 C C . ARG A 1 85 ? -10.10280 11.01613 19.74037 1.000 13.56185 74 ARG A C 1
ATOM 528 O O . ARG A 1 85 ? -11.16112 11.22283 19.14191 1.000 14.57296 74 ARG A O 1
ATOM 536 N N . GLN A 1 86 ? -8.93422 11.49239 19.30739 1.000 11.67202 75 GLN A N 1
ATOM 537 C CA . GLN A 1 86 ? -8.79517 12.09444 17.98842 1.000 12.42786 75 GLN A CA 1
ATOM 538 C C . GLN A 1 86 ? -8.01934 11.21689 17.02054 1.000 11.91390 75 GLN A C 1
ATOM 539 O O . GLN A 1 86 ? -8.34665 11.18372 15.83385 1.000 12.04518 75 GLN A O 1
ATOM 545 N N . ILE A 1 87 ? -7.02968 10.47647 17.51842 1.000 11.56876 76 ILE A N 1
ATOM 546 C CA . ILE A 1 87 ? -6.22713 9.59948 16.67140 1.000 13.01324 76 ILE A CA 1
ATOM 547 C C . ILE A 1 87 ? -7.06167 8.42305 16.15647 1.000 12.09106 76 ILE A C 1
ATOM 548 O O . ILE A 1 87 ? -6.98817 8.06530 14.97150 1.000 13.30097 76 ILE A O 1
ATOM 553 N N . GLY A 1 88 ? -7.89525 7.83708 17.01467 1.000 11.36384 77 GLY A N 1
ATOM 554 C CA . GLY A 1 88 ? -8.83593 6.81691 16.59281 1.000 14.70267 77 GLY A CA 1
ATOM 555 C C . GLY A 1 88 ? -9.68666 7.23155 15.39897 1.000 15.00853 77 GLY A C 1
ATOM 556 O O . GLY A 1 88 ? -9.70400 6.56446 14.35902 1.000 14.20636 77 GLY A O 1
ATOM 557 N N . PRO A 1 89 ? -10.43198 8.33468 15.53359 1.000 14.78423 78 PRO A N 1
ATOM 558 C CA . PRO A 1 89 ? -11.18827 8.83877 14.37260 1.000 15.54389 78 PRO A CA 1
ATOM 559 C C . PRO A 1 89 ? -10.32491 9.17992 13.16711 1.000 14.83922 78 PRO A C 1
ATOM 560 O O . PRO A 1 89 ? -10.74873 8.91607 12.03417 1.000 15.10998 78 PRO A O 1
ATOM 564 N N . LEU A 1 90 ? -9.13041 9.75771 13.36938 1.000 12.90968 79 LEU A N 1
ATOM 565 C CA . LEU A 1 90 ? -8.21351 9.98078 12.25196 1.000 13.24907 79 LEU A CA 1
ATOM 566 C C . LEU A 1 90 ? -7.94780 8.69122 11.48616 1.000 15.74199 79 LEU A C 1
ATOM 567 O O . LEU A 1 90 ? -8.00008 8.65830 10.25274 1.000 14.99614 79 LEU A O 1
ATOM 572 N N . ALA A 1 91 ? -7.64132 7.62110 12.21364 1.000 14.24727 80 ALA A N 1
ATOM 573 C CA . ALA A 1 91 ? -7.32797 6.34517 11.57571 1.000 15.46892 80 ALA A CA 1
ATOM 574 C C . ALA A 1 91 ? -8.51170 5.82416 10.76519 1.000 15.14172 80 ALA A C 1
ATOM 575 O O . ALA A 1 91 ? -8.34367 5.39476 9.61780 1.000 16.08151 80 ALA A O 1
ATOM 577 N N . LYS A 1 92 ? -9.72183 5.88434 11.32947 1.000 15.75328 81 LYS A N 1
ATOM 578 C CA . LYS A 1 92 ? -10.91236 5.47735 10.57993 1.000 13.34613 81 LYS A CA 1
ATOM 579 C C . LYS A 1 92 ? -11.14697 6.36050 9.35347 1.000 17.02253 81 LYS A C 1
ATOM 580 O O . LYS A 1 92 ? -11.58032 5.87291 8.30210 1.000 15.47655 81 LYS A O 1
ATOM 586 N N . PHE A 1 93 ? -10.89579 7.66898 9.47840 1.000 15.75491 82 PHE A N 1
ATOM 587 C CA . PHE A 1 93 ? -11.17736 8.60048 8.38671 1.000 17.20187 82 PHE A CA 1
ATOM 588 C C . PHE A 1 93 ? -10.32979 8.29799 7.15276 1.000 19.43264 82 PHE A C 1
ATOM 589 O O . PHE A 1 93 ? -10.83767 8.31577 6.02577 1.000 19.37842 82 PHE A O 1
ATOM 597 N N . TYR A 1 94 ? -9.03546 8.03223 7.34278 1.000 16.89265 83 TYR A N 1
ATOM 598 C CA . TYR A 1 94 ? -8.11900 7.74114 6.24579 1.000 17.33860 83 TYR A CA 1
ATOM 599 C C . TYR A 1 94 ? -7.92397 6.24298 6.01781 1.000 17.01227 83 TYR A C 1
ATOM 600 O O . TYR A 1 94 ? -7.07023 5.85926 5.21271 1.000 17.91121 83 TYR A O 1
ATOM 609 N N . SER A 1 95 ? -8.70122 5.39952 6.70167 1.000 15.78957 84 SER A N 1
ATOM 610 C CA . SER A 1 95 ? -8.62654 3.93500 6.57816 1.000 17.93477 84 SER A CA 1
ATOM 611 C C . SER A 1 95 ? -7.20332 3.41269 6.75683 1.000 19.49077 84 SER A C 1
ATOM 612 O O . SER A 1 95 ? -6.68166 2.67029 5.91840 1.000 14.37350 84 SER A O 1
ATOM 615 N N . VAL A 1 96 ? -6.58916 3.77697 7.88067 1.000 15.25780 85 VAL A N 1
ATOM 616 C CA . VAL A 1 96 ? -5.22907 3.36184 8.21604 1.000 16.90704 85 VAL A CA 1
ATOM 617 C C . VAL A 1 96 ? -5.29497 2.25596 9.26196 1.000 15.42240 85 VAL A C 1
ATOM 618 O O . VAL A 1 96 ? -5.88814 2.43482 10.32972 1.000 16.93954 85 VAL A O 1
ATOM 622 N N . ALA A 1 97 ? -4.68117 1.11220 8.96288 1.000 19.81864 86 ALA A N 1
ATOM 623 C CA . ALA A 1 97 ? -4.57427 0.05191 9.94849 1.000 18.35312 86 ALA A CA 1
ATOM 624 C C . ALA A 1 97 ? -3.57649 0.44438 11.04060 1.000 18.03410 86 ALA A C 1
ATOM 625 O O . ALA A 1 97 ? -2.63827 1.21109 10.79145 1.000 17.44670 86 ALA A O 1
ATOM 627 N N . PRO A 1 98 ? -3.76669 -0.05607 12.26344 1.000 17.85683 87 PRO A N 1
ATOM 628 C CA . PRO A 1 98 ? -2.81608 0.27196 13.34130 1.000 19.52518 87 PRO A CA 1
ATOM 629 C C . PRO A 1 98 ? -1.36674 -0.02779 12.99768 1.000 17.45693 87 PRO A C 1
ATOM 630 O O . PRO A 1 98 ? -0.47515 0.72884 13.39897 1.000 19.40163 87 PRO A O 1
ATOM 634 N N . ALA A 1 99 ? -1.10474 -1.10344 12.24921 1.000 17.17756 88 ALA A N 1
ATOM 635 C CA . ALA A 1 99 ? 0.26679 -1.42377 11.86258 1.000 18.21447 88 ALA A CA 1
ATOM 636 C C . ALA A 1 99 ? 0.92198 -0.30739 11.05792 1.000 20.77635 88 ALA A C 1
ATOM 637 O O . ALA A 1 99 ? 2.15588 -0.21785 11.03329 1.000 16.58226 88 ALA A O 1
ATOM 639 N N . ASN A 1 100 ? 0.12542 0.54619 10.40910 1.000 17.09962 89 ASN A N 1
ATOM 640 C CA . ASN A 1 100 ? 0.62569 1.63427 9.57661 1.000 17.20629 89 ASN A CA 1
ATOM 641 C C . ASN A 1 100 ? 0.43036 2.99494 10.22907 1.000 17.57834 89 ASN A C 1
ATOM 642 O O . ASN A 1 100 ? 0.40595 4.02377 9.53825 1.000 17.56546 89 ASN A O 1
ATOM 647 N N . ILE A 1 101 ? 0.28570 3.01541 11.54718 1.000 15.62998 90 ILE A N 1
ATOM 648 C CA . ILE A 1 101 ? 0.30826 4.24122 12.32690 1.000 15.04455 90 ILE A CA 1
ATOM 649 C C . ILE A 1 101 ? 1.65241 4.31716 13.03088 1.000 15.02503 90 ILE A C 1
ATOM 650 O O . ILE A 1 101 ? 2.08426 3.34071 13.65887 1.000 12.84617 90 ILE A O 1
ATOM 655 N N . ILE A 1 102 ? 2.30048 5.47662 12.94208 1.000 12.86907 91 ILE A N 1
ATOM 656 C CA . ILE A 1 102 ? 3.56350 5.74228 13.61536 1.000 14.01665 91 ILE A CA 1
ATOM 657 C C . ILE A 1 102 ? 3.33440 6.86999 14.61058 1.000 12.54467 91 ILE A C 1
ATOM 658 O O . ILE A 1 102 ? 2.94357 7.97873 14.22028 1.000 13.90449 91 ILE A O 1
ATOM 663 N N . VAL A 1 103 ? 3.58512 6.59628 15.88735 1.000 10.79735 92 VAL A N 1
ATOM 664 C CA . VAL A 1 103 ? 3.43208 7.58380 16.94956 1.000 11.83580 92 VAL A CA 1
ATOM 665 C C . VAL A 1 103 ? 4.81566 8.00542 17.42369 1.000 12.84328 92 VAL A C 1
ATOM 666 O O . VAL A 1 103 ? 5.63082 7.15503 17.80918 1.000 12.14759 92 VAL A O 1
ATOM 670 N N . ILE A 1 104 ? 5.07675 9.31810 17.39182 1.000 14.12090 93 ILE A N 1
ATOM 671 C CA . ILE A 1 104 ? 6.32996 9.91094 17.86820 1.000 10.66674 93 ILE A CA 1
ATOM 672 C C . ILE A 1 104 ? 6.09746 10.47999 19.26066 1.000 11.40311 93 ILE A C 1
ATOM 673 O O . ILE A 1 104 ? 5.15467 11.25491 19.46884 1.000 11.24578 93 ILE A O 1
ATOM 678 N N . HIS A 1 105 ? 6.95750 10.11964 20.21263 1.000 11.50116 94 HIS A N 1
ATOM 679 C CA . HIS A 1 105 ? 6.67894 10.47549 21.59667 1.000 10.04845 94 HIS A CA 1
ATOM 680 C C . HIS A 1 105 ? 7.96523 10.51191 22.40889 1.000 11.28448 94 HIS A C 1
ATOM 681 O O . HIS A 1 105 ? 8.94290 9.82303 22.09480 1.000 9.92484 94 HIS A O 1
ATOM 688 N N . ASP A 1 106 ? 7.93854 11.31712 23.46983 1.000 12.81291 95 ASP A N 1
ATOM 689 C CA . ASP A 1 106 ? 8.97725 11.27107 24.49392 1.000 13.03493 95 ASP A CA 1
ATOM 690 C C . ASP A 1 106 ? 8.88989 9.95353 25.25613 1.000 12.78636 95 ASP A C 1
ATOM 691 O O . ASP A 1 106 ? 7.80777 9.38221 25.42235 1.000 11.43136 95 ASP A O 1
ATOM 696 N N . ASP A 1 107 ? 10.03453 9.48489 25.75947 1.000 13.58784 96 ASP A N 1
ATOM 697 C CA . ASP A 1 107 ? 10.06731 8.20593 26.47172 1.000 15.28896 96 ASP A CA 1
ATOM 698 C C . ASP A 1 107 ? 10.92032 8.31638 27.73068 1.000 14.13366 96 ASP A C 1
ATOM 699 O O . ASP A 1 107 ? 12.14352 8.49060 27.64825 1.000 12.69032 96 ASP A O 1
ATOM 704 N N . LEU A 1 108 ? 10.27160 8.17440 28.89107 1.000 11.59000 97 LEU A N 1
ATOM 705 C CA . LEU A 1 108 ? 10.94951 8.23458 30.18666 1.000 13.96307 97 LEU A CA 1
ATOM 706 C C . LEU A 1 108 ? 11.98466 7.13635 30.38537 1.000 15.79697 97 LEU A C 1
ATOM 707 O O . LEU A 1 108 ? 12.86080 7.27126 31.24863 1.000 14.32966 97 LEU A O 1
ATOM 712 N N . ASP A 1 109 ? 11.88036 6.03313 29.65972 1.000 11.86290 98 ASP A N 1
ATOM 713 C CA . ASP A 1 109 ? 12.67224 4.85857 29.99133 1.000 14.24421 98 ASP A CA 1
ATOM 714 C C . ASP A 1 109 ? 13.94095 4.74275 29.15427 1.000 17.97901 98 ASP A C 1
ATOM 715 O O . ASP A 1 109 ? 14.70601 3.78680 29.33169 1.000 16.86325 98 ASP A O 1
ATOM 720 N N . LEU A 1 110 ? 14.20493 5.71641 28.28621 1.000 13.17990 99 LEU A N 1
ATOM 721 C CA . LEU A 1 110 ? 15.42734 5.77183 27.49636 1.000 14.77923 99 LEU A CA 1
ATOM 722 C C . LEU A 1 110 ? 16.22723 7.01407 27.87570 1.000 16.01917 99 LEU A C 1
ATOM 723 O O . LEU A 1 110 ? 15.65869 8.05835 28.21482 1.000 10.87582 99 LEU A O 1
ATOM 728 N N . GLU A 1 111 ? 17.55280 6.88144 27.82211 1.000 14.49849 100 GLU A N 1
ATOM 729 C CA . GLU A 1 111 ? 18.45078 8.01237 28.06143 1.000 12.50362 100 GLU A CA 1
ATOM 730 C C . GLU A 1 111 ? 18.12376 9.17742 27.12454 1.000 13.33763 100 GLU A C 1
ATOM 731 O O . GLU A 1 111 ? 17.74272 8.97397 25.97295 1.000 12.54753 100 GLU A O 1
ATOM 737 N N . PHE A 1 112 ? 18.27032 10.40703 27.62977 1.000 13.27800 101 PHE A N 1
ATOM 738 C CA . PHE A 1 112 ? 17.94252 11.61332 26.86291 1.000 14.09443 101 PHE A CA 1
ATOM 739 C C . PHE A 1 112 ? 18.63328 11.61439 25.50030 1.000 13.16764 101 PHE A C 1
ATOM 740 O O . PHE A 1 112 ? 19.85185 11.45245 25.40784 1.000 12.42007 101 PHE A O 1
ATOM 748 N N . GLY A 1 113 ? 17.84565 11.80595 24.44057 1.000 10.55713 102 GLY A N 1
ATOM 749 C CA . GLY A 1 113 ? 18.36510 11.81445 23.08971 1.000 11.49226 102 GLY A CA 1
ATOM 750 C C . GLY A 1 113 ? 18.47283 10.45949 22.41106 1.000 12.87532 102 GLY A C 1
ATOM 751 O O . GLY A 1 113 ? 18.68305 10.41083 21.19107 1.000 13.67227 102 GLY A O 1
ATOM 752 N N . ARG A 1 114 ? 18.32768 9.35990 23.14526 1.000 12.88483 103 ARG A N 1
ATOM 753 C CA . ARG A 1 114 ? 18.43910 8.03019 22.55210 1.000 12.01228 103 ARG A CA 1
ATOM 754 C C . ARG A 1 114 ? 17.13781 7.67870 21.83965 1.000 14.62339 103 ARG A C 1
ATOM 755 O O . ARG A 1 114 ? 16.08168 7.61800 22.47352 1.000 15.16803 103 ARG A O 1
ATOM 763 N N . ILE A 1 115 ? 17.20307 7.42626 20.53431 1.000 13.46376 104 ILE A N 1
ATOM 764 C CA . ILE A 1 115 ? 16.01083 7.13101 19.74124 1.000 15.70779 104 ILE A CA 1
ATOM 765 C C . ILE A 1 115 ? 15.92553 5.62761 19.50135 1.000 14.59233 104 ILE A C 1
ATOM 766 O O . ILE A 1 115 ? 16.91456 4.98970 19.11171 1.000 14.25653 104 ILE A O 1
ATOM 771 N N . ARG A 1 116 ? 14.75239 5.05572 19.75581 1.000 13.93139 105 ARG A N 1
ATOM 772 C CA . ARG A 1 116 ? 14.51550 3.63371 19.52167 1.000 13.75262 105 ARG A CA 1
ATOM 773 C C . ARG A 1 116 ? 13.15970 3.45977 18.85448 1.000 14.34745 105 ARG A C 1
ATOM 774 O O . ARG A 1 116 ? 12.21613 4.20749 19.14121 1.000 17.03177 105 ARG A O 1
ATOM 782 N N . LEU A 1 117 ? 13.06607 2.48254 17.95458 1.000 14.62261 106 LEU A N 1
ATOM 783 C CA . LEU A 1 117 ? 11.83560 2.21309 17.22294 1.000 14.73489 106 LEU A CA 1
ATOM 784 C C . LEU A 1 117 ? 11.31223 0.83115 17.58329 1.000 16.09495 106 LEU A C 1
ATOM 785 O O . LEU A 1 117 ? 12.08923 -0.12352 17.69863 1.000 14.90738 106 LEU A O 1
ATOM 790 N N . LYS A 1 118 ? 9.99508 0.71757 17.73215 1.000 14.24184 107 LYS A N 1
ATOM 791 C CA . LYS A 1 118 ? 9.40507 -0.59868 17.94034 1.000 14.39668 107 LYS A CA 1
ATOM 792 C C . LYS A 1 118 ? 7.94945 -0.57998 17.50464 1.000 16.51824 107 LYS A C 1
ATOM 793 O O . LYS A 1 118 ? 7.33892 0.47753 17.31473 1.000 13.16827 107 LYS A O 1
ATOM 799 N N . ILE A 1 119 ? 7.40032 -1.78093 17.34610 1.000 16.49608 108 ILE A N 1
ATOM 800 C CA . ILE A 1 119 ? 5.96080 -1.98846 17.24818 1.000 15.45397 108 ILE A CA 1
ATOM 801 C C . ILE A 1 119 ? 5.54999 -2.78369 18.47853 1.000 18.05656 108 ILE A C 1
ATOM 802 O O . ILE A 1 119 ? 6.29833 -3.65643 18.93889 1.000 14.21804 108 ILE A O 1
ATOM 807 N N . GLY A 1 120 ? 4.39212 -2.45595 19.04063 1.000 18.63794 109 GLY A N 1
ATOM 808 C CA . GLY A 1 120 ? 3.97382 -3.18583 20.23393 1.000 18.99204 109 GLY A CA 1
ATOM 809 C C . GLY A 1 120 ? 4.75676 -2.75097 21.46759 1.000 19.30271 109 GLY A C 1
ATOM 810 O O . GLY A 1 120 ? 5.35857 -1.67682 21.50961 1.000 17.93218 109 GLY A O 1
ATOM 811 N N . GLY A 1 121 ? 4.75043 -3.61958 22.48721 1.000 21.28708 110 GLY A N 1
ATOM 812 C CA . GLY A 1 121 ? 5.46743 -3.33302 23.72127 1.000 17.91954 110 GLY A CA 1
ATOM 813 C C . GLY A 1 121 ? 4.68769 -2.43295 24.67134 1.000 20.23296 110 GLY A C 1
ATOM 814 O O . GLY A 1 121 ? 3.49661 -2.17744 24.50274 1.000 20.15719 110 GLY A O 1
ATOM 815 N N . GLY A 1 122 ? 5.39473 -1.93775 25.68973 1.000 19.11287 111 GLY A N 1
ATOM 816 C CA . GLY A 1 122 ? 4.78006 -1.13239 26.72658 1.000 24.90466 111 GLY A CA 1
ATOM 817 C C . GLY A 1 122 ? 4.62821 0.33242 26.33823 1.000 22.24182 111 GLY A C 1
ATOM 818 O O . GLY A 1 122 ? 5.05896 0.77741 25.27557 1.000 21.58030 111 GLY A O 1
ATOM 819 N N . GLU A 1 123 ? 3.97202 1.08973 27.22745 1.000 20.78479 112 GLU A N 1
ATOM 820 C CA . GLU A 1 123 ? 3.77182 2.52717 27.04523 1.000 19.20560 112 GLU A CA 1
ATOM 821 C C . GLU A 1 123 ? 4.80006 3.37071 27.77945 1.000 18.46819 112 GLU A C 1
ATOM 822 O O . GLU A 1 123 ? 4.79211 4.59729 27.62265 1.000 17.03895 112 GLU A O 1
ATOM 828 N N . GLY A 1 124 ? 5.64804 2.75393 28.60182 1.000 22.25170 113 GLY A N 1
ATOM 829 C CA . GLY A 1 124 ? 6.61752 3.50397 29.38501 1.000 20.53289 113 GLY A CA 1
ATOM 830 C C . GLY A 1 124 ? 6.01052 4.55903 30.28251 1.000 22.26165 113 GLY A C 1
ATOM 831 O O . GLY A 1 124 ? 6.66950 5.55811 30.58429 1.000 17.30516 113 GLY A O 1
ATOM 832 N N . GLY A 1 125 ? 4.76325 4.37040 30.71326 1.000 21.49913 114 GLY A N 1
ATOM 833 C CA . GLY A 1 125 ? 4.10745 5.33274 31.57596 1.000 22.86929 114 GLY A CA 1
ATOM 834 C C . GLY A 1 125 ? 3.56718 6.55801 30.87246 1.000 22.84470 114 GLY A C 1
ATOM 835 O O . GLY A 1 125 ? 3.19157 7.52382 31.54789 1.000 24.03049 114 GLY A O 1
ATOM 836 N N . HIS A 1 126 ? 3.51947 6.55105 29.53972 1.000 19.75106 115 HIS A N 1
ATOM 837 C CA . HIS A 1 126 ? 3.09150 7.71413 28.76990 1.000 13.65442 115 HIS A CA 1
ATOM 838 C C . HIS A 1 126 ? 1.56855 7.72651 28.67978 1.000 16.19842 115 HIS A C 1
ATOM 839 O O . HIS A 1 126 ? 0.96785 6.79719 28.12416 1.000 13.30610 115 HIS A O 1
ATOM 846 N N . ASN A 1 127 ? 0.94974 8.78045 29.23463 1.000 14.85084 116 ASN A N 1
ATOM 847 C CA . ASN A 1 127 ? -0.51016 8.87165 29.28891 1.000 17.30504 116 ASN A CA 1
ATOM 848 C C . ASN A 1 127 ? -1.11806 9.07616 27.90892 1.000 14.92694 116 ASN A C 1
ATOM 849 O O . ASN A 1 127 ? -2.25616 8.64952 27.66644 1.000 13.18011 116 ASN A O 1
ATOM 854 N N . GLY A 1 128 ? -0.38043 9.71092 26.99739 1.000 12.60351 117 GLY A N 1
ATOM 855 C CA . GLY A 1 128 ? -0.84515 9.80332 25.62416 1.000 12.91705 117 GLY A CA 1
ATOM 856 C C . GLY A 1 128 ? -0.86153 8.44993 24.93469 1.000 12.96223 117 GLY A C 1
ATOM 857 O O . GLY A 1 128 ? -1.82962 8.10125 24.25653 1.000 10.80421 117 GLY A O 1
ATOM 858 N N . LEU A 1 129 ? 0.21151 7.66715 25.11024 1.000 12.20708 118 LEU A N 1
ATOM 859 C CA . LEU A 1 129 ? 0.26389 6.32292 24.53824 1.000 14.57647 118 LEU A CA 1
ATOM 860 C C . LEU A 1 129 ? -0.86388 5.43925 25.06264 1.000 11.89469 118 LEU A C 1
ATOM 861 O O . LEU A 1 129 ? -1.47173 4.69030 24.29190 1.000 12.97755 118 LEU A O 1
ATOM 866 N N . ARG A 1 130 ? -1.13855 5.48801 26.37267 1.000 12.36368 119 ARG A N 1
ATOM 867 C CA . ARG A 1 130 ? -2.21050 4.65972 26.92235 1.000 16.22182 119 ARG A CA 1
ATOM 868 C C . ARG A 1 130 ? -3.54935 5.00320 26.28045 1.000 14.24683 119 ARG A C 1
ATOM 869 O O . ARG A 1 130 ? -4.35279 4.10967 25.98304 1.000 9.98394 119 ARG A O 1
ATOM 877 N N . SER A 1 131 ? -3.79750 6.29763 26.05905 1.000 12.27308 120 SER A N 1
ATOM 878 C CA . SER A 1 131 ? -5.00956 6.72075 25.37369 1.000 13.30037 120 SER A CA 1
ATOM 879 C C . SER A 1 131 ? -5.05577 6.17867 23.95017 1.000 10.62217 120 SER A C 1
ATOM 880 O O . SER A 1 131 ? -6.11913 5.77840 23.46501 1.000 12.72046 120 SER A O 1
ATOM 883 N N . VAL A 1 132 ? -3.92121 6.17958 23.24854 1.000 12.91224 121 VAL A N 1
ATOM 884 C CA . VAL A 1 132 ? -3.91944 5.67972 21.87540 1.000 11.05226 121 VAL A CA 1
ATOM 885 C C . VAL A 1 132 ? -4.14759 4.17040 21.85950 1.000 10.90781 121 VAL A C 1
ATOM 886 O O . VAL A 1 132 ? -4.94254 3.65978 21.06250 1.000 11.28543 121 VAL A O 1
ATOM 890 N N . VAL A 1 133 ? -3.45665 3.44117 22.7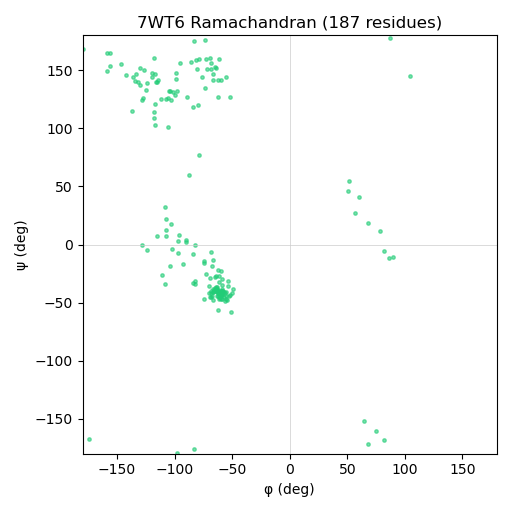3836 1.000 11.28950 122 VAL A N 1
ATOM 891 C CA . VAL A 1 133 ? -3.63936 1.99275 22.84908 1.000 11.10833 122 VAL A CA 1
ATOM 892 C C . VAL A 1 133 ? -5.10791 1.65736 23.09881 1.000 13.23916 122 VAL A C 1
ATOM 893 O O . VAL A 1 133 ? -5.68112 0.75964 22.46309 1.000 15.65564 122 VAL A O 1
ATOM 897 N N . ALA A 1 134 ? -5.72884 2.36906 24.04462 1.000 12.92272 123 ALA A N 1
ATOM 898 C CA . ALA A 1 134 ? -7.13403 2.14847 24.37080 1.000 13.83574 123 ALA A CA 1
ATOM 899 C C . ALA A 1 134 ? -8.02009 2.36690 23.15066 1.000 15.56841 123 ALA A C 1
ATOM 900 O O . ALA A 1 134 ? -8.88174 1.53594 22.83681 1.000 14.84395 123 ALA A O 1
ATOM 902 N N . ALA A 1 135 ? -7.78915 3.46745 22.42664 1.000 14.35436 124 ALA A N 1
ATOM 903 C CA . ALA A 1 135 ? -8.65026 3.84234 21.30714 1.000 14.50517 124 ALA A CA 1
ATOM 904 C C . ALA A 1 135 ? -8.50676 2.87926 20.13192 1.000 16.68182 124 ALA A C 1
ATOM 905 O O . ALA A 1 135 ? -9.50401 2.49299 19.51588 1.000 15.16949 124 ALA A O 1
ATOM 907 N N . LEU A 1 136 ? -7.27739 2.51780 19.77371 1.000 14.05886 125 LEU A N 1
ATOM 908 C CA . LEU A 1 136 ? -7.07286 1.59858 18.66356 1.000 13.50418 125 LEU A CA 1
ATOM 909 C C . LEU A 1 136 ? -7.41268 0.15817 19.02704 1.000 16.19100 125 LEU A C 1
ATOM 910 O O . LEU A 1 136 ? -7.53506 -0.67928 18.12114 1.000 14.70655 125 LEU A O 1
ATOM 915 N N . GLY A 1 137 ? -7.56552 -0.14685 20.31589 1.000 14.41027 126 GLY A N 1
ATOM 916 C CA . GLY A 1 137 ? -7.77500 -1.51818 20.74375 1.000 15.99555 126 GLY A CA 1
ATOM 917 C C . GLY A 1 137 ? -6.58436 -2.43206 20.54710 1.000 18.07054 126 GLY A C 1
ATOM 918 O O . GLY A 1 137 ? -6.74969 -3.66124 20.55190 1.000 13.17764 126 GLY A O 1
ATOM 919 N N . THR A 1 138 ? -5.38447 -1.87218 20.37083 1.000 15.33024 127 THR A N 1
ATOM 920 C CA . THR A 1 138 ? -4.18623 -2.68471 20.17474 1.000 11.99906 127 THR A CA 1
ATOM 921 C C . THR A 1 138 ? -2.94550 -1.87294 20.53139 1.000 14.25327 127 THR A C 1
ATOM 922 O O . THR A 1 138 ? -2.91717 -0.64818 20.38059 1.000 14.00525 127 THR A O 1
ATOM 926 N N . LYS A 1 139 ? -1.91763 -2.57775 21.00831 1.000 14.23624 128 LYS A N 1
ATOM 927 C CA . LYS A 1 139 ? -0.59487 -1.98930 21.17334 1.000 15.50202 128 LYS A CA 1
ATOM 928 C C . LYS A 1 139 ? 0.22684 -2.01553 19.89119 1.000 13.03299 128 LYS A C 1
ATOM 929 O O . LYS A 1 139 ? 1.31211 -1.41868 19.85223 1.000 13.65877 128 LYS A O 1
ATOM 935 N N . ASP A 1 140 ? -0.25935 -2.69346 18.85233 1.000 15.43587 129 ASP A N 1
ATOM 936 C CA . ASP A 1 140 ? 0.53943 -2.99653 17.66287 1.000 14.47570 129 ASP A CA 1
ATOM 937 C C . ASP A 1 140 ? 0.46725 -1.86647 16.63360 1.000 16.48085 129 ASP A C 1
ATOM 938 O O . ASP A 1 140 ? 0.02594 -2.03160 15.49713 1.000 16.20154 129 ASP A O 1
ATOM 943 N N . PHE A 1 141 ? 0.90452 -0.68916 17.06582 1.000 14.11904 130 PHE A N 1
ATOM 944 C CA . PHE A 1 141 ? 1.24479 0.38836 16.15365 1.000 13.14758 130 PHE A CA 1
ATOM 945 C C . PHE A 1 141 ? 2.72060 0.70640 16.34075 1.000 12.65557 130 PHE A C 1
ATOM 946 O O . PHE A 1 141 ? 3.32468 0.34312 17.35277 1.000 12.97857 130 PHE A O 1
ATOM 954 N N . GLN A 1 142 ? 3.30413 1.36703 15.34787 1.000 13.28968 131 GLN A N 1
ATOM 955 C CA . GLN A 1 142 ? 4.71958 1.69714 15.40993 1.000 14.85559 131 GLN A CA 1
ATOM 956 C C . GLN A 1 142 ? 4.94488 2.93957 16.26349 1.000 14.16995 131 GLN A C 1
ATOM 957 O O . GLN A 1 142 ? 4.08921 3.82339 16.34382 1.000 12.77772 131 GLN A O 1
ATOM 963 N N . ARG A 1 143 ? 6.12626 3.01462 16.88412 1.000 11.38720 132 ARG A N 1
ATOM 964 C CA . ARG A 1 143 ? 6.49272 4.14284 17.73192 1.000 13.24475 132 ARG A CA 1
ATOM 965 C C . ARG A 1 143 ? 7.90675 4.60809 17.41171 1.000 11.44092 132 ARG A C 1
ATOM 966 O O . ARG A 1 143 ? 8.79709 3.78843 17.17743 1.000 12.46676 132 ARG A O 1
ATOM 974 N N . VAL A 1 144 ? 8.10117 5.92577 17.41756 1.000 10.91678 133 VAL A N 1
ATOM 975 C CA . VAL A 1 144 ? 9.42684 6.54351 17.41465 1.000 11.66731 133 VAL A CA 1
ATOM 976 C C . VAL A 1 144 ? 9.63666 7.06917 18.82995 1.000 11.13954 133 VAL A C 1
ATOM 977 O O . VAL A 1 144 ? 9.08384 8.10399 19.21802 1.000 11.74599 133 VAL A O 1
ATOM 981 N N . ARG A 1 145 ? 10.39611 6.32592 19.62327 1.000 11.33140 134 ARG A N 1
ATOM 982 C CA . ARG A 1 145 ? 10.62939 6.66529 21.01834 1.000 12.20557 134 ARG A CA 1
ATOM 983 C C . ARG A 1 145 ? 11.84852 7.56922 21.10773 1.000 11.53293 134 ARG A C 1
ATOM 984 O O . ARG A 1 145 ? 12.91936 7.22014 20.60091 1.000 13.62968 134 ARG A O 1
ATOM 992 N N . ILE A 1 146 ? 11.68616 8.71035 21.76360 1.000 8.33269 135 ILE A N 1
ATOM 993 C CA . ILE A 1 146 ? 12.75129 9.69384 21.92863 1.000 11.40771 135 ILE A CA 1
ATOM 994 C C . ILE A 1 146 ? 13.03781 9.82652 23.41604 1.000 9.24707 135 ILE A C 1
ATOM 995 O O . ILE A 1 146 ? 12.23576 10.41114 24.15529 1.000 11.49604 135 ILE A O 1
ATOM 1000 N N . GLY A 1 147 ? 14.19409 9.32760 23.84791 1.000 13.33136 136 GLY A N 1
ATOM 1001 C CA . GLY A 1 147 ? 14.48877 9.29233 25.27047 1.000 12.28628 136 GLY A CA 1
ATOM 1002 C C . GLY A 1 147 ? 14.55144 10.68442 25.88180 1.000 13.17986 136 GLY A C 1
ATOM 1003 O O . GLY A 1 147 ? 15.04199 11.63742 25.26928 1.000 10.88999 136 GLY A O 1
ATOM 1004 N N . ILE A 1 148 ? 14.02546 10.79872 27.10473 1.000 11.49744 137 ILE A N 1
ATOM 1005 C CA . ILE A 1 148 ? 14.14871 12.01017 27.90774 1.000 12.74576 137 ILE A CA 1
ATOM 1006 C C . ILE A 1 148 ? 14.68055 11.73530 29.30605 1.000 12.56668 137 ILE A C 1
ATOM 1007 O O . ILE A 1 148 ? 14.83543 12.67320 30.09099 1.000 13.62326 137 ILE A O 1
ATOM 1012 N N . GLY A 1 149 ? 14.95627 10.47726 29.65433 1.000 15.87595 138 GLY A N 1
ATOM 1013 C CA . GLY A 1 149 ? 15.33567 10.15545 31.02039 1.000 15.28558 138 GLY A CA 1
ATOM 1014 C C . GLY A 1 149 ? 14.14726 10.35402 31.95043 1.000 15.46869 138 GLY A C 1
ATOM 1015 O O . GLY A 1 149 ? 13.02917 10.58986 31.52437 1.000 14.30253 138 GLY A O 1
ATOM 1016 N N . ARG A 1 150 ? 14.41292 10.26012 33.24698 1.000 14.59503 139 ARG A N 1
ATOM 1017 C CA . ARG A 1 150 ? 13.34199 10.36224 34.23092 1.000 21.14714 139 ARG A CA 1
ATOM 1018 C C . ARG A 1 150 ? 13.95815 10.74257 35.56838 1.000 20.80120 139 ARG A C 1
ATOM 1019 O O . ARG A 1 150 ? 15.17877 10.65058 35.74265 1.000 24.38654 139 ARG A O 1
ATOM 1027 N N . PRO A 1 151 ? 13.14605 11.19002 36.53317 1.000 19.92898 140 PRO A N 1
ATOM 1028 C CA . PRO A 1 151 ? 13.67574 11.41748 37.87997 1.000 20.43860 140 PRO A CA 1
ATOM 1029 C C . PRO A 1 151 ? 14.08221 10.09979 38.52031 1.000 24.10813 140 PRO A C 1
ATOM 1030 O O . PRO A 1 151 ? 13.43810 9.06390 38.29148 1.000 19.74773 140 PRO A O 1
ATOM 1034 N N . PRO A 1 152 ? 15.13673 10.10101 39.35769 1.000 26.96598 141 PRO A N 1
ATOM 1035 C CA . PRO A 1 152 ? 15.64814 8.84063 39.92330 1.000 26.32343 141 PRO A CA 1
ATOM 1036 C C . PRO A 1 152 ? 14.75158 8.25102 41.00081 1.000 28.89225 141 PRO A C 1
ATOM 1037 O O . PRO A 1 152 ? 13.75073 8.85795 41.39987 1.000 29.94147 141 PRO A O 1
ATOM 1041 N N . GLY A 1 153 ? 15.11752 7.06988 41.49290 1.000 34.89503 142 GLY A N 1
ATOM 1042 C CA . GLY A 1 153 ? 14.25756 6.39115 42.43415 1.000 27.97325 142 GLY A CA 1
ATOM 1043 C C . GLY A 1 153 ? 12.95110 6.01497 41.76570 1.000 31.24131 142 GLY A C 1
ATOM 1044 O O . GLY A 1 153 ? 12.86583 5.80912 40.54429 1.000 33.92872 142 GLY A O 1
ATOM 1045 N N . ARG A 1 154 ? 11.90334 5.93938 42.56780 1.000 29.01060 143 ARG A N 1
ATOM 1046 C CA . ARG A 1 154 ? 10.58091 5.64008 42.04014 1.000 32.37494 143 ARG A CA 1
ATOM 1047 C C . ARG A 1 154 ? 9.68345 6.87547 42.07308 1.000 26.84994 143 ARG A C 1
ATOM 1048 O O . ARG A 1 154 ? 8.46740 6.77241 42.23365 1.000 28.82711 143 ARG A O 1
ATOM 1056 N N . LYS A 1 155 ? 10.28355 8.05261 41.90727 1.000 26.52788 144 LYS A N 1
ATOM 1057 C CA . LYS A 1 155 ? 9.52428 9.29428 41.96861 1.000 24.53222 144 LYS A CA 1
ATOM 1058 C C . LYS A 1 155 ? 8.56579 9.36879 40.78708 1.000 24.85192 144 LYS A C 1
ATOM 1059 O O . LYS A 1 155 ? 8.89179 8.93359 39.67798 1.000 23.41366 144 LYS A O 1
ATOM 1065 N N . ASP A 1 156 ? 7.36896 9.89449 41.03413 1.000 21.76035 145 ASP A N 1
ATOM 1066 C CA . ASP A 1 156 ? 6.39095 10.04048 39.96414 1.000 22.27898 145 ASP A CA 1
ATOM 1067 C C . ASP A 1 156 ? 6.93553 10.99487 38.90075 1.000 21.49292 145 ASP A C 1
ATOM 1068 O O . ASP A 1 156 ? 7.35205 12.11541 39.23055 1.000 23.53614 145 ASP A O 1
ATOM 1073 N N . PRO A 1 157 ? 6.95321 10.59645 37.63007 1.000 21.61200 146 PRO A N 1
ATOM 1074 C CA . PRO A 1 157 ? 7.51821 11.44577 36.57419 1.000 16.98687 146 PRO A CA 1
ATOM 1075 C C . PRO A 1 157 ? 6.53439 12.39568 35.90783 1.000 15.41171 146 PRO A C 1
ATOM 1076 O O . PRO A 1 157 ? 6.92975 13.07884 34.95884 1.000 13.03902 146 PRO A O 1
ATOM 1080 N N . ALA A 1 158 ? 5.28280 12.44878 36.37235 1.000 14.56359 147 ALA A N 1
ATOM 1081 C CA . ALA A 1 158 ? 4.24232 13.18217 35.66117 1.000 15.59011 147 ALA A CA 1
ATOM 1082 C C . ALA A 1 158 ? 4.56954 14.66237 35.55695 1.000 15.23682 147 ALA A C 1
ATOM 1083 O O . ALA A 1 158 ? 4.19508 15.30638 34.57291 1.000 16.78290 147 ALA A O 1
ATOM 1085 N N . ALA A 1 159 ? 5.26189 15.20992 36.56029 1.000 15.62074 148 ALA A N 1
ATOM 1086 C CA . ALA A 1 159 ? 5.65072 16.61543 36.57877 1.000 16.51401 148 ALA A CA 1
ATOM 1087 C C . ALA A 1 159 ? 6.92407 16.87234 35.77538 1.000 16.93324 148 ALA A C 1
ATOM 1088 O O . ALA A 1 159 ? 7.06122 17.93667 35.15823 1.000 15.11156 148 ALA A O 1
ATOM 1090 N N . PHE A 1 160 ? 7.85172 15.90863 35.78106 1.000 12.13200 149 PHE A N 1
ATOM 1091 C CA . PHE A 1 160 ? 9.09432 16.02270 35.02092 1.000 14.39659 149 PHE A CA 1
ATOM 1092 C C . PHE A 1 160 ? 8.82145 16.23083 33.53733 1.000 14.10595 149 PHE A C 1
ATOM 1093 O O . PHE A 1 160 ? 9.50249 17.02734 32.87893 1.000 13.29464 149 PHE A O 1
ATOM 1101 N N . VAL A 1 161 ? 7.82331 15.52967 32.98785 1.000 12.96925 150 VAL A N 1
ATOM 1102 C CA . VAL A 1 161 ? 7.59031 15.64200 31.55666 1.000 11.54511 150 VAL A CA 1
ATOM 1103 C C . VAL A 1 161 ? 6.92954 16.96309 31.19643 1.000 13.27614 150 VAL A C 1
ATOM 1104 O O . VAL A 1 161 ? 6.94455 17.35062 30.02282 1.000 11.50830 150 VAL A O 1
ATOM 1108 N N . LEU A 1 162 ? 6.36511 17.67796 32.17065 1.000 11.94314 151 LEU A N 1
ATOM 1109 C CA . LEU A 1 162 ? 5.76603 18.98303 31.90411 1.000 11.72635 151 LEU A CA 1
ATOM 1110 C C . LEU A 1 162 ? 6.75809 20.12631 32.06878 1.000 13.35184 151 LEU A C 1
ATOM 1111 O O . LEU A 1 162 ? 6.37454 21.29614 31.91936 1.000 13.58786 151 LEU A O 1
ATOM 1116 N N . GLU A 1 163 ? 8.01275 19.82295 32.37819 1.000 14.46922 152 GLU A N 1
ATOM 1117 C CA . GLU A 1 163 ? 9.03814 20.85305 32.42210 1.000 14.66501 152 GLU A CA 1
ATOM 1118 C C . GLU A 1 163 ? 9.61831 21.08459 31.03809 1.000 14.35326 152 GLU A C 1
ATOM 1119 O O . GLU A 1 163 ? 9.57678 20.22280 30.16169 1.000 15.49171 152 GLU A O 1
ATOM 1125 N N . ASN A 1 164 ? 10.18574 22.27109 30.85975 1.000 12.64412 153 ASN A N 1
ATOM 1126 C CA . ASN A 1 164 ? 11.04530 22.51251 29.72351 1.000 14.99164 153 ASN A CA 1
ATOM 1127 C C . ASN A 1 164 ? 12.37705 21.78477 29.91137 1.000 15.75091 153 ASN A C 1
ATOM 1128 O O . ASN A 1 164 ? 12.75354 21.40710 31.02087 1.000 15.90127 153 ASN A O 1
ATOM 1133 N N . PHE A 1 165 ? 13.08199 21.56824 28.80243 1.000 12.91219 154 PHE A N 1
ATOM 1134 C CA . PHE A 1 165 ? 14.39787 20.95071 28.87092 1.000 14.66861 154 PHE A CA 1
ATOM 1135 C C . PHE A 1 165 ? 15.39606 21.89969 29.54196 1.000 18.09343 154 PHE A C 1
ATOM 1136 O O . PHE A 1 165 ? 15.22173 23.11759 29.54575 1.000 15.51595 154 PHE A O 1
ATOM 1144 N N . THR A 1 166 ? 16.46107 21.33020 30.11132 1.000 17.78293 155 THR A N 1
ATOM 1145 C CA . THR A 1 166 ? 17.51265 22.17029 30.66367 1.000 14.42287 155 THR A CA 1
ATOM 1146 C C . THR A 1 166 ? 18.26154 22.87493 29.53356 1.000 17.49852 155 THR A C 1
ATOM 1147 O O . THR A 1 166 ? 18.21348 22.44250 28.37421 1.000 14.21744 155 THR A O 1
ATOM 1151 N N . PRO A 1 167 ? 18.97223 23.96463 29.85215 1.000 15.86117 156 PRO A N 1
ATOM 1152 C CA . PRO A 1 167 ? 19.82406 24.59982 28.82687 1.000 17.08282 156 PRO A CA 1
ATOM 1153 C C . PRO A 1 167 ? 20.78406 23.62443 28.16238 1.000 14.67062 156 PRO A C 1
ATOM 1154 O O . PRO A 1 167 ? 20.93130 23.63507 26.93421 1.000 17.29502 156 PRO A O 1
ATOM 1158 N N . ALA A 1 168 ? 21.44538 22.77389 28.94867 1.000 12.63514 157 ALA A N 1
ATOM 1159 C CA . ALA A 1 168 ? 22.31802 21.76796 28.35171 1.000 16.13236 157 ALA A CA 1
ATOM 1160 C C . ALA A 1 168 ? 21.53782 20.86738 27.39946 1.000 16.41197 157 ALA A C 1
ATOM 1161 O O . ALA A 1 168 ? 21.99726 20.56629 26.29022 1.000 16.78454 157 ALA A O 1
ATOM 1163 N N . GLU A 1 169 ? 20.34563 20.43793 27.80669 1.000 16.24668 158 GLU A N 1
ATOM 1164 C CA . GLU A 1 169 ? 19.55322 19.59076 26.92063 1.000 15.26805 158 GLU A CA 1
ATOM 1165 C C . GLU A 1 169 ? 19.09576 20.36004 25.68123 1.000 16.79712 158 GLU A C 1
ATOM 1166 O O . GLU A 1 169 ? 19.07385 19.80804 24.57224 1.000 16.83333 158 GLU A O 1
ATOM 1172 N N . ARG A 1 170 ? 18.73583 21.63658 25.84757 1.000 15.18304 159 ARG A N 1
ATOM 1173 C CA . ARG A 1 170 ? 18.28638 22.44220 24.71368 1.000 18.61470 159 ARG A CA 1
ATOM 1174 C C . ARG A 1 170 ? 19.34680 22.53791 23.62418 1.000 16.93771 159 ARG A C 1
ATOM 1175 O O . ARG A 1 170 ? 19.00458 22.67044 22.44560 1.000 17.44885 159 ARG A O 1
ATOM 1183 N N . ALA A 1 171 ? 20.62980 22.47085 23.99785 1.000 19.28960 160 ALA A N 1
ATOM 1184 C CA . ALA A 1 171 ? 21.70693 22.49170 23.01247 1.000 18.42502 160 ALA A CA 1
ATOM 1185 C C . ALA A 1 171 ? 21.63255 21.30220 22.05269 1.000 20.01779 160 ALA A C 1
ATOM 1186 O O . ALA A 1 171 ? 22.11175 21.39504 20.91674 1.000 18.18381 160 ALA A O 1
ATOM 1188 N N . GLU A 1 172 ? 21.05161 20.17922 22.48998 1.000 16.19555 161 GLU A N 1
ATOM 1189 C CA . GLU A 1 172 ? 20.98804 18.96657 21.67839 1.000 18.50520 161 GLU A CA 1
ATOM 1190 C C . GLU A 1 172 ? 19.61349 18.71173 21.07096 1.000 16.38187 161 GLU A C 1
ATOM 1191 O O . GLU A 1 172 ? 19.51575 17.93729 20.11074 1.000 15.02910 161 GLU A O 1
ATOM 1197 N N . VAL A 1 173 ? 18.55907 19.33796 21.61123 1.000 14.85003 162 VAL A N 1
ATOM 1198 C CA . VAL A 1 173 ? 17.19193 18.97236 21.20748 1.000 14.39554 162 VAL A CA 1
ATOM 1199 C C . VAL A 1 173 ? 16.96788 19.11615 19.71131 1.000 15.92769 162 VAL A C 1
ATOM 1200 O O . VAL A 1 173 ? 16.36506 18.20766 19.10801 1.000 13.99961 162 VAL A O 1
ATOM 1204 N N . PRO A 1 174 ? 17.39509 20.19888 19.03801 1.000 17.08950 163 PRO A N 1
ATOM 1205 C CA . PRO A 1 174 ? 17.18134 20.26098 17.58111 1.000 13.94141 163 PRO A CA 1
ATOM 1206 C C . PRO A 1 174 ? 17.85020 19.12064 16.82509 1.000 16.77384 163 PRO A C 1
ATOM 1207 O O . PRO A 1 174 ? 17.24643 18.55991 15.90326 1.000 16.81640 163 PRO A O 1
ATOM 1211 N N . THR A 1 175 ? 19.07972 18.75531 17.19256 1.000 14.13528 164 THR A N 1
ATOM 1212 C CA . THR A 1 175 ? 19.73405 17.61676 16.54946 1.000 13.66040 164 THR A CA 1
ATOM 1213 C C . THR A 1 175 ? 18.93546 16.33609 16.76359 1.000 14.52841 164 THR A C 1
ATOM 1214 O O . THR A 1 175 ? 18.71149 15.56101 15.82436 1.000 12.95587 164 THR A O 1
ATOM 1218 N N . ILE A 1 176 ? 18.50459 16.09840 18.00571 1.000 14.38224 165 ILE A N 1
ATOM 1219 C CA . ILE A 1 176 ? 17.68537 14.92792 18.31608 1.000 15.05212 165 ILE A CA 1
ATOM 1220 C C . ILE A 1 176 ? 16.42253 14.90298 17.46045 1.000 13.24908 165 ILE A C 1
ATOM 1221 O O . ILE A 1 176 ? 16.01239 13.84165 16.96719 1.000 13.59367 165 ILE A O 1
ATOM 1226 N N . CYS A 1 177 ? 15.78486 16.06431 17.25974 1.000 13.08536 166 CYS A N 1
ATOM 1227 C CA . CYS A 1 177 ? 14.56390 16.08660 16.45114 1.000 17.97713 166 CYS A CA 1
ATOM 1228 C C . CYS A 1 177 ? 14.85177 15.82469 14.97521 1.000 17.37125 166 CYS A C 1
ATOM 1229 O O . CYS A 1 177 ? 14.05523 15.16579 14.29571 1.000 15.64967 166 CYS A O 1
ATOM 1232 N N . GLU A 1 178 ? 15.98424 16.31513 14.45840 1.000 18.08316 167 GLU A N 1
ATOM 1233 C CA . GLU A 1 178 ? 16.38861 15.92510 13.10827 1.000 17.63118 167 GLU A CA 1
ATOM 1234 C C . GLU A 1 178 ? 16.56016 14.41424 13.00482 1.000 16.02397 167 GLU A C 1
ATOM 1235 O O . GLU A 1 178 ? 16.13234 13.79580 12.02224 1.000 13.71107 167 GLU A O 1
ATOM 1241 N N . GLN A 1 179 ? 17.18678 13.80084 14.01105 1.000 15.63343 168 GLN A N 1
ATOM 1242 C CA . GLN A 1 179 ? 17.38212 12.35475 13.97959 1.000 13.67630 168 GLN A CA 1
ATOM 1243 C C . GLN A 1 179 ? 16.05005 11.62156 14.06484 1.000 15.12377 168 GLN A C 1
ATOM 1244 O O . GLN A 1 179 ? 15.83577 10.62474 13.36233 1.000 15.82582 168 GLN A O 1
ATOM 1250 N N . ALA A 1 180 ? 15.12845 12.12614 14.88885 1.000 13.83886 169 ALA A N 1
ATOM 1251 C CA . ALA A 1 180 ? 13.82498 11.48424 15.02047 1.000 14.10866 169 ALA A CA 1
ATOM 1252 C C . ALA A 1 180 ? 13.00949 11.63392 13.74314 1.000 13.95319 169 ALA A C 1
ATOM 1253 O O . ALA A 1 180 ? 12.31507 10.69903 13.33467 1.000 12.32235 169 ALA A O 1
ATOM 1255 N N . ALA A 1 181 ? 13.06605 12.81142 13.11254 1.000 14.69704 170 ALA A N 1
ATOM 1256 C CA . ALA A 1 181 ? 12.43938 13.00794 11.80528 1.000 14.90055 170 ALA A CA 1
ATOM 1257 C C . ALA A 1 181 ? 13.02761 12.05673 10.76388 1.000 14.90866 170 ALA A C 1
ATOM 1258 O O . ALA A 1 181 ? 12.29264 11.41748 9.99679 1.000 16.79670 170 ALA A O 1
ATOM 1260 N N . ASP A 1 182 ? 14.35946 11.96721 10.71218 1.000 14.52830 171 ASP A N 1
ATOM 1261 C CA . ASP A 1 182 ? 15.02920 10.99625 9.84460 1.000 15.10669 171 ASP A CA 1
ATOM 1262 C C . ASP A 1 182 ? 14.56046 9.56982 10.12714 1.000 15.76874 171 ASP A C 1
ATOM 1263 O O . ASP A 1 182 ? 14.38661 8.76474 9.20202 1.000 15.20240 171 ASP A O 1
ATOM 1268 N N . ALA A 1 183 ? 14.40772 9.22067 11.40519 1.000 12.80157 172 ALA A N 1
ATOM 1269 C CA . ALA A 1 183 ? 13.97252 7.87441 11.75216 1.000 15.72844 172 ALA A CA 1
ATOM 1270 C C . ALA A 1 183 ? 12.56590 7.60776 11.23489 1.000 16.25146 172 ALA A C 1
ATOM 1271 O O . ALA A 1 183 ? 12.27159 6.51002 10.75407 1.000 15.33418 172 ALA A O 1
ATOM 1273 N N . THR A 1 184 ? 11.68341 8.60550 11.32412 1.000 13.26698 173 THR A N 1
ATOM 1274 C CA . THR A 1 184 ? 10.32139 8.43248 10.83575 1.000 12.31276 173 THR A CA 1
ATOM 1275 C C . THR A 1 184 ? 10.30886 8.13679 9.34263 1.000 14.84414 173 THR A C 1
ATOM 1276 O O . THR A 1 184 ? 9.63721 7.20266 8.88720 1.000 15.75233 173 THR A O 1
ATOM 1280 N N . GLU A 1 185 ? 11.06553 8.91496 8.56540 1.000 14.24050 174 GLU A N 1
ATOM 1281 C CA . GLU A 1 185 ? 11.09243 8.71693 7.12026 1.000 19.63687 174 GLU A CA 1
ATOM 1282 C C . GLU A 1 185 ? 11.67057 7.35633 6.75686 1.000 20.01302 174 GLU A C 1
ATOM 1283 O O . GLU A 1 185 ? 11.15829 6.67653 5.85753 1.000 18.07175 174 GLU A O 1
ATOM 1289 N N . LEU A 1 186 ? 12.72096 6.93090 7.46635 1.000 15.86208 175 LEU A N 1
ATOM 1290 C CA . LEU A 1 186 ? 13.31361 5.62459 7.20349 1.000 19.87961 175 LEU A CA 1
ATOM 1291 C C . LEU A 1 186 ? 12.32907 4.50622 7.50941 1.000 18.55019 175 LEU A C 1
ATOM 1292 O O . LEU A 1 186 ? 12.25824 3.51195 6.77628 1.000 18.00995 175 LEU A O 1
ATOM 1297 N N . LEU A 1 187 ? 11.56143 4.65741 8.59039 1.000 17.12915 176 LEU A N 1
ATOM 1298 C CA . LEU A 1 187 ? 10.49422 3.71513 8.90953 1.000 21.00320 176 LEU A CA 1
ATOM 1299 C C . LEU A 1 187 ? 9.51420 3.59149 7.75033 1.000 18.84776 176 LEU A C 1
ATOM 1300 O O . LEU A 1 187 ? 9.16914 2.48326 7.31974 1.000 18.09721 176 LEU A O 1
ATOM 1305 N N . ILE A 1 188 ? 9.06641 4.73278 7.22649 1.000 17.25365 177 ILE A N 1
ATOM 1306 C CA . ILE A 1 188 ? 8.13946 4.74608 6.09845 1.000 21.27565 177 ILE A CA 1
ATOM 1307 C C . ILE A 1 188 ? 8.76857 4.09485 4.87067 1.000 22.08724 177 ILE A C 1
ATOM 1308 O O . ILE A 1 188 ? 8.11524 3.32772 4.15174 1.000 24.80357 177 ILE A O 1
ATOM 1313 N N . GLU A 1 189 ? 10.04863 4.37281 4.61763 1.000 22.26915 178 GLU A N 1
ATOM 1314 C CA . GLU A 1 189 ? 10.67688 3.88264 3.39388 1.000 20.30504 178 GLU A CA 1
ATOM 1315 C C . GLU A 1 189 ? 10.97919 2.38755 3.47180 1.000 24.10446 178 GLU A C 1
ATOM 1316 O O . GLU A 1 189 ? 10.68730 1.64199 2.53256 1.000 23.03133 178 GLU A O 1
ATOM 1322 N N . GLN A 1 190 ? 11.57384 1.92516 4.57350 1.000 22.95760 179 GLN A N 1
ATOM 1323 C CA . GLN A 1 190 ? 12.17169 0.59689 4.58580 1.000 23.12936 179 GLN A CA 1
ATOM 1324 C C . GLN A 1 190 ? 11.65671 -0.33722 5.67315 1.000 23.62653 179 GLN A C 1
ATOM 1325 O O . GLN A 1 190 ? 12.06184 -1.50494 5.69766 1.00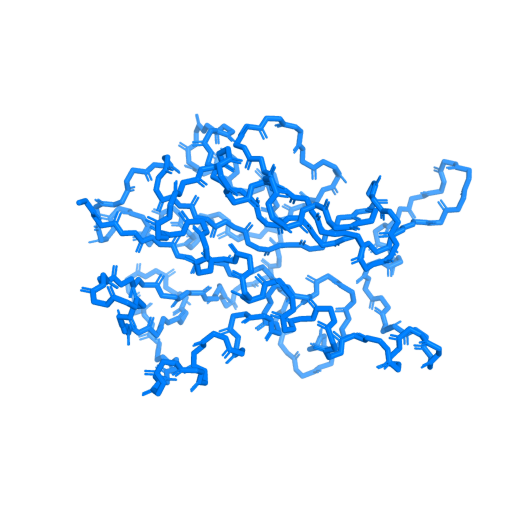0 19.93724 179 GLN A O 1
ATOM 1331 N N . GLY A 1 191 ? 10.79633 0.12751 6.57426 1.000 22.20628 180 GLY A N 1
ATOM 1332 C CA . GLY A 1 191 ? 10.23966 -0.74901 7.58397 1.000 21.06178 180 GLY A CA 1
ATOM 1333 C C . GLY A 1 191 ? 11.09411 -0.86283 8.82933 1.000 21.67425 180 GLY A C 1
ATOM 1334 O O . GLY A 1 191 ? 12.21080 -0.33958 8.92908 1.000 20.82814 180 GLY A O 1
ATOM 1335 N N . MET A 1 192 ? 10.55633 -1.63103 9.78142 1.000 17.74140 181 MET A N 1
ATOM 1336 C CA . MET A 1 192 ? 11.03092 -1.59695 11.16505 1.000 20.36753 181 MET A CA 1
ATOM 1337 C C . MET A 1 192 ? 12.48840 -2.03881 11.29491 1.000 20.58418 181 MET A C 1
ATOM 1338 O O . MET A 1 192 ? 13.32090 -1.30979 11.84850 1.000 16.84774 181 MET A O 1
ATOM 1343 N N . GLU A 1 193 ? 12.81498 -3.25398 10.82435 1.000 17.71883 182 GLU A N 1
ATOM 1344 C CA . GLU A 1 193 ? 14.14565 -3.79478 11.10985 1.000 20.01163 182 GLU A CA 1
ATOM 1345 C C . GLU A 1 193 ? 15.26099 -3.00393 10.42291 1.000 21.66477 182 GLU A C 1
ATOM 1346 O O . GLU A 1 193 ? 16.26379 -2.68073 11.07737 1.000 19.69937 182 GLU A O 1
ATOM 1352 N N . PRO A 1 194 ? 15.15819 -2.68220 9.12642 1.000 19.77470 183 PRO A N 1
ATOM 1353 C CA . PRO A 1 194 ? 16.21724 -1.85926 8.52585 1.000 18.79531 183 PRO A CA 1
ATOM 1354 C C . PRO A 1 194 ? 16.30783 -0.47564 9.13997 1.000 20.53240 183 PRO A C 1
ATOM 1355 O O . PRO A 1 194 ? 17.41329 0.05781 9.28246 1.000 20.82869 183 PRO A O 1
ATOM 1359 N N . ALA A 1 195 ? 15.17445 0.13106 9.51065 1.000 17.82798 184 ALA A N 1
ATOM 1360 C CA . ALA A 1 195 ? 15.24395 1.43185 10.16712 1.000 18.66824 184 ALA A CA 1
ATOM 1361 C C . ALA A 1 195 ? 15.91204 1.31586 11.53222 1.000 19.91937 184 ALA A C 1
ATOM 1362 O O . ALA A 1 195 ? 16.71444 2.17526 11.90763 1.000 17.96021 184 ALA A O 1
ATOM 1364 N N . GLN A 1 196 ? 15.61576 0.24889 12.27931 1.000 17.07609 185 GLN A N 1
ATOM 1365 C CA . GLN A 1 196 ? 16.28277 0.05032 13.56226 1.000 17.44720 185 GLN A CA 1
ATOM 1366 C C . GLN A 1 196 ? 17.79226 -0.04827 13.37872 1.000 18.51559 185 GLN A C 1
ATOM 1367 O O . GLN A 1 196 ? 18.56092 0.55928 14.13548 1.000 19.18321 185 GLN A O 1
ATOM 1373 N N . ASN A 1 197 ? 18.23453 -0.79770 12.36431 1.000 16.56170 186 ASN A N 1
ATOM 1374 C CA . ASN A 1 197 ? 19.66827 -0.97867 12.13911 1.000 20.80002 186 ASN A CA 1
ATOM 1375 C C . ASN A 1 197 ? 20.39017 0.36023 12.00738 1.000 18.56275 186 ASN A C 1
ATOM 1376 O O . ASN A 1 197 ? 21.46252 0.55168 12.59177 1.000 22.03242 186 ASN A O 1
ATOM 1381 N N . ARG A 1 198 ? 19.81728 1.29962 11.25706 1.000 17.10206 187 ARG A N 1
ATOM 1382 C CA . ARG A 1 198 ? 20.46384 2.58961 11.05884 1.000 20.30589 187 ARG A CA 1
ATOM 1383 C C . ARG A 1 198 ? 20.18766 3.58571 12.18079 1.000 19.69524 187 ARG A C 1
ATOM 1384 O O . ARG A 1 198 ? 21.06964 4.38642 12.51688 1.000 19.58854 187 ARG A O 1
ATOM 1392 N N . VAL A 1 199 ? 19.00068 3.53945 12.78612 1.000 13.84919 188 VAL A N 1
ATOM 1393 C CA . VAL A 1 199 ? 18.57971 4.61450 13.68138 1.000 16.15165 188 VAL A CA 1
ATOM 1394 C C . VAL A 1 199 ? 19.15713 4.44502 15.08210 1.000 14.62935 188 VAL A C 1
ATOM 1395 O O . VAL A 1 199 ? 19.41888 5.44125 15.77602 1.000 15.68220 188 VAL A O 1
ATOM 1399 N N . HIS A 1 200 ? 19.35811 3.20215 15.52406 1.000 14.19022 189 HIS A N 1
ATOM 1400 C CA . HIS A 1 200 ? 19.90394 2.91320 16.84952 1.000 15.34414 189 HIS A CA 1
ATOM 1401 C C . HIS A 1 200 ? 21.41208 3.12926 16.78021 1.000 15.45092 189 HIS A C 1
ATOM 1402 O O . HIS A 1 200 ? 22.20914 2.19104 16.70864 1.000 12.64330 189 HIS A O 1
ATOM 1409 N N . ALA A 1 201 ? 21.80167 4.40219 16.80602 1.000 15.10901 190 ALA A N 1
ATOM 1410 C CA . ALA A 1 201 ? 23.16807 4.79888 16.49735 1.000 17.28279 190 ALA A CA 1
ATOM 1411 C C . ALA A 1 201 ? 24.07768 4.89295 17.71871 1.000 19.04614 190 ALA A C 1
ATOM 1412 O O . ALA A 1 201 ? 25.30160 4.93331 17.55534 1.000 16.71338 190 ALA A O 1
ATOM 1414 N N . TRP A 1 202 ? 23.53109 4.95028 18.92486 1.000 12.30357 191 TRP A N 1
ATOM 1415 C CA . TRP A 1 202 ? 24.37232 4.88857 20.11811 1.000 13.53593 191 TRP A CA 1
ATOM 1416 C C . TRP A 1 202 ? 23.62733 4.26874 21.29517 1.000 14.99605 191 TRP A C 1
ATOM 1417 O O . TRP A 1 202 ? 22.39154 4.24292 21.27815 1.000 17.93405 191 TRP A O 1
#

B-factor: mean 19.58, std 7.42, range [3.76, 60.7]

Organism: Mycobacterium tuberculosis (strain ATCC 25618 / H37Rv) (NCBI:txid83332)